Protein AF-A1ZWH4-F1 (afdb_monomer)

Organism: NCBI:txid313606

Structure (mmCIF, N/CA/C/O backbone):
data_AF-A1ZWH4-F1
#
_entry.id   AF-A1ZWH4-F1
#
loop_
_atom_site.group_PDB
_atom_site.id
_atom_site.type_symbol
_atom_site.label_atom_id
_atom_site.label_alt_id
_atom_site.label_comp_id
_atom_site.label_asym_id
_atom_site.label_entity_id
_atom_site.label_seq_id
_atom_site.pdbx_PDB_ins_code
_atom_site.Cartn_x
_atom_site.Cartn_y
_atom_site.Cartn_z
_atom_site.occupancy
_atom_site.B_iso_or_equiv
_atom_site.auth_seq_id
_atom_site.auth_comp_id
_atom_site.auth_asym_id
_atom_site.auth_atom_id
_atom_site.pdbx_PDB_model_num
ATOM 1 N N . MET A 1 1 ? 14.237 6.342 27.102 1.00 48.25 1 MET A N 1
ATOM 2 C CA . MET A 1 1 ? 13.846 5.243 28.009 1.00 48.25 1 MET A CA 1
ATOM 3 C C . MET A 1 1 ? 12.495 4.734 27.543 1.00 48.25 1 MET A C 1
ATOM 5 O O . MET A 1 1 ? 11.573 5.533 27.445 1.00 48.25 1 MET A O 1
ATOM 9 N N . SER A 1 2 ? 12.424 3.463 27.146 1.00 62.81 2 SER A N 1
ATOM 10 C CA . SER A 1 2 ? 11.164 2.771 26.847 1.00 62.81 2 SER A CA 1
ATOM 11 C C . SER A 1 2 ? 10.349 2.731 28.143 1.00 62.81 2 SER A C 1
ATOM 13 O O . SER A 1 2 ? 10.879 2.307 29.164 1.00 62.81 2 SER A O 1
ATOM 15 N N . ASN A 1 3 ? 9.131 3.264 28.139 1.00 83.56 3 ASN A N 1
ATOM 16 C CA . ASN A 1 3 ? 8.187 3.171 29.252 1.00 83.56 3 ASN A CA 1
ATOM 17 C C . ASN A 1 3 ? 6.806 2.800 28.699 1.00 83.56 3 ASN A C 1
ATOM 19 O O . ASN A 1 3 ? 6.600 2.837 27.481 1.00 83.56 3 ASN A O 1
ATOM 23 N N . ASN A 1 4 ? 5.857 2.466 29.573 1.00 91.44 4 ASN A N 1
ATOM 24 C CA . ASN A 1 4 ? 4.540 1.992 29.151 1.00 91.44 4 ASN A CA 1
ATOM 25 C C . ASN A 1 4 ? 3.842 2.942 28.164 1.00 91.44 4 ASN A C 1
ATOM 27 O O . ASN A 1 4 ? 3.395 2.531 27.097 1.00 91.44 4 ASN A O 1
ATOM 31 N N . ILE A 1 5 ? 3.844 4.240 28.479 1.00 89.56 5 ILE A N 1
ATOM 32 C CA . ILE A 1 5 ? 3.242 5.286 27.645 1.00 89.56 5 ILE A CA 1
ATOM 33 C C . ILE A 1 5 ? 3.862 5.305 26.242 1.00 89.56 5 ILE A C 1
ATOM 35 O O . ILE A 1 5 ? 3.141 5.404 25.253 1.00 89.56 5 ILE A O 1
ATOM 39 N N . HIS A 1 6 ? 5.186 5.167 26.129 1.00 91.25 6 HIS A N 1
ATOM 40 C CA . HIS A 1 6 ? 5.860 5.117 24.834 1.00 91.25 6 HIS A CA 1
ATOM 41 C C . HIS A 1 6 ? 5.407 3.922 23.982 1.00 91.25 6 HIS A C 1
ATOM 43 O O . HIS A 1 6 ? 5.228 4.079 22.775 1.00 91.25 6 HIS A O 1
ATOM 49 N N . GLN A 1 7 ? 5.189 2.748 24.585 1.00 92.88 7 GLN A N 1
ATOM 50 C CA . GLN A 1 7 ? 4.677 1.579 23.860 1.00 92.88 7 GLN A CA 1
ATOM 51 C C . GLN A 1 7 ? 3.242 1.801 23.380 1.00 92.88 7 GLN A C 1
ATOM 53 O O . GLN A 1 7 ? 2.940 1.516 22.223 1.00 92.88 7 GLN A O 1
ATOM 58 N N . ILE A 1 8 ? 2.389 2.409 24.208 1.00 94.62 8 ILE A N 1
ATOM 59 C CA . ILE A 1 8 ? 1.022 2.726 23.790 1.00 94.62 8 ILE A CA 1
ATOM 60 C C . ILE A 1 8 ? 1.005 3.780 22.673 1.00 94.62 8 ILE A C 1
ATOM 62 O O . ILE A 1 8 ? 0.227 3.681 21.729 1.00 94.62 8 ILE A O 1
ATOM 66 N N . PHE A 1 9 ? 1.906 4.764 22.704 1.00 94.31 9 PHE A N 1
ATOM 67 C CA . PHE A 1 9 ? 2.031 5.727 21.607 1.00 94.31 9 PHE A CA 1
ATOM 68 C C . PHE A 1 9 ? 2.384 5.073 20.269 1.00 94.31 9 PHE A C 1
ATOM 70 O O . PHE A 1 9 ? 1.905 5.538 19.236 1.00 94.31 9 PHE A O 1
ATOM 77 N N . LYS A 1 10 ? 3.179 3.994 20.258 1.00 95.88 10 LYS A N 1
ATOM 78 C CA . LYS A 1 10 ? 3.431 3.241 19.020 1.00 95.88 10 LYS A CA 1
ATOM 79 C C . LYS A 1 10 ? 2.139 2.644 18.466 1.00 95.88 10 LYS A C 1
ATOM 81 O O . LYS A 1 10 ? 1.908 2.736 17.266 1.00 95.88 10 LYS A O 1
ATOM 86 N N . GLU A 1 11 ? 1.289 2.099 19.330 1.00 96.38 11 GLU A N 1
ATOM 87 C CA . GLU A 1 11 ? -0.009 1.538 18.935 1.00 96.38 11 GLU A CA 1
ATOM 88 C C . GLU A 1 11 ? -0.977 2.595 18.442 1.00 96.38 11 GLU A C 1
ATOM 90 O O . GLU A 1 11 ? -1.658 2.384 17.449 1.00 96.38 11 GLU A O 1
ATOM 95 N N . LEU A 1 12 ? -1.012 3.760 19.089 1.00 97.50 12 LEU A N 1
ATOM 96 C CA . LEU A 1 12 ? -1.819 4.877 18.612 1.00 97.50 12 LEU A CA 1
ATOM 97 C C . LEU A 1 12 ? -1.290 5.426 17.279 1.00 97.50 12 LEU A C 1
ATOM 99 O O . LEU A 1 12 ? -2.077 5.860 16.445 1.00 97.50 12 LEU A O 1
ATOM 103 N N . ASN A 1 13 ? 0.017 5.396 17.022 1.00 97.94 13 ASN A N 1
ATOM 104 C CA . ASN A 1 13 ? 0.535 5.751 15.698 1.00 97.94 13 ASN A CA 1
ATOM 105 C C . ASN A 1 13 ? 0.123 4.721 14.641 1.00 97.94 13 ASN A C 1
ATOM 107 O O . ASN A 1 13 ? -0.287 5.104 13.548 1.00 97.94 13 ASN A O 1
ATOM 111 N N . TRP A 1 14 ? 0.168 3.435 14.984 1.00 98.50 14 TRP A N 1
ATOM 112 C CA . TRP A 1 14 ? -0.299 2.364 14.110 1.00 98.50 14 TRP A CA 1
ATOM 113 C C . TRP A 1 14 ? -1.807 2.450 13.843 1.00 98.50 14 TRP A C 1
ATOM 115 O O . TRP A 1 14 ? -2.221 2.419 12.692 1.00 98.50 14 TRP A O 1
ATOM 125 N N . LEU A 1 15 ? -2.635 2.692 14.862 1.00 98.62 15 LEU A N 1
ATOM 126 C CA . LEU A 1 15 ? -4.073 2.928 14.702 1.00 98.62 15 LEU A CA 1
ATOM 127 C C . LEU A 1 15 ? -4.363 4.121 13.773 1.00 98.62 15 LEU A C 1
ATOM 129 O O . LEU A 1 15 ? -5.266 4.051 12.939 1.00 98.62 15 LEU A O 1
ATOM 133 N N . ALA A 1 16 ? -3.583 5.202 13.873 1.00 98.12 16 ALA A N 1
ATOM 134 C CA . ALA A 1 16 ? -3.709 6.343 12.969 1.00 98.12 16 ALA A CA 1
ATOM 135 C C . ALA A 1 16 ? -3.345 5.957 11.526 1.00 98.12 16 ALA A C 1
ATOM 137 O O . ALA A 1 16 ? -4.014 6.383 10.586 1.00 98.12 16 ALA A O 1
ATOM 138 N N . GLU A 1 17 ? -2.319 5.121 11.348 1.00 97.88 17 GLU A N 1
ATOM 139 C CA . GLU A 1 17 ? -1.940 4.558 10.052 1.00 97.88 17 GLU A CA 1
ATOM 140 C C . GLU A 1 17 ? -3.067 3.700 9.454 1.00 97.88 17 GLU A C 1
ATOM 142 O O . GLU A 1 17 ? -3.420 3.883 8.289 1.00 97.88 17 GLU A O 1
ATOM 147 N N . LEU A 1 18 ? -3.708 2.847 10.261 1.00 98.62 18 LEU A N 1
ATOM 148 C CA . LEU A 1 18 ? -4.871 2.058 9.842 1.00 98.62 18 LEU A CA 1
ATOM 149 C C . LEU A 1 18 ? -6.024 2.949 9.359 1.00 98.62 18 LEU A C 1
ATOM 151 O O . LEU A 1 18 ? -6.600 2.696 8.299 1.00 98.62 18 LEU A O 1
ATOM 155 N N . PHE A 1 19 ? -6.345 4.019 10.096 1.00 98.25 19 PHE A N 1
ATOM 156 C CA . PHE A 1 19 ? -7.356 4.984 9.658 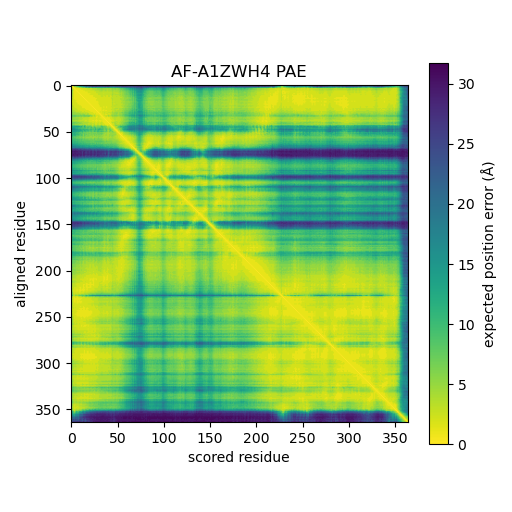1.00 98.25 19 PHE A CA 1
ATOM 157 C C . PHE A 1 19 ? -6.952 5.675 8.355 1.00 98.25 19 PHE A C 1
ATOM 159 O O . PHE A 1 19 ? -7.792 5.812 7.466 1.00 98.25 19 PHE A O 1
ATOM 166 N N . ASN A 1 20 ? -5.688 6.081 8.207 1.00 97.25 20 ASN A N 1
ATOM 167 C CA . ASN A 1 20 ? -5.202 6.689 6.969 1.00 97.25 20 ASN A CA 1
ATOM 168 C C . ASN A 1 20 ? -5.414 5.752 5.774 1.00 97.25 20 ASN A C 1
ATOM 170 O O . ASN A 1 20 ? -6.037 6.170 4.800 1.00 97.25 20 ASN A O 1
ATOM 174 N N . TYR A 1 21 ? -5.014 4.481 5.877 1.00 97.62 21 TYR A N 1
ATOM 175 C CA . TYR A 1 21 ? -5.260 3.497 4.819 1.00 97.62 21 TYR A CA 1
ATOM 176 C C . TYR A 1 21 ? -6.752 3.286 4.547 1.00 97.62 21 TYR A C 1
ATOM 178 O O . TYR A 1 21 ? -7.160 3.266 3.388 1.00 97.62 21 TYR A O 1
ATOM 186 N N . ARG A 1 22 ? -7.602 3.195 5.582 1.00 97.31 22 ARG A N 1
ATOM 187 C CA . ARG A 1 22 ? -9.060 3.078 5.396 1.00 97.31 22 ARG A CA 1
ATOM 188 C C . ARG A 1 22 ? -9.625 4.246 4.586 1.00 97.31 22 ARG A C 1
ATOM 190 O O . ARG A 1 22 ? -10.455 4.031 3.702 1.00 97.31 22 ARG A O 1
ATOM 197 N N . TRP A 1 23 ? -9.177 5.468 4.861 1.00 96.75 23 TRP A N 1
ATOM 198 C CA . TRP A 1 23 ? -9.609 6.650 4.115 1.00 96.75 23 TRP A CA 1
ATOM 199 C C . TRP A 1 23 ? -9.068 6.678 2.688 1.00 96.75 23 TRP A C 1
ATOM 201 O O . TRP A 1 23 ? -9.795 7.061 1.776 1.00 96.75 23 TRP A O 1
ATOM 211 N N . GLU A 1 24 ? -7.826 6.248 2.480 1.00 96.00 24 GLU A N 1
ATOM 212 C CA . GLU A 1 24 ? -7.239 6.113 1.146 1.00 96.00 24 GLU A CA 1
ATOM 213 C C . GLU A 1 24 ? -7.981 5.073 0.298 1.00 96.00 24 GLU A C 1
ATOM 215 O O . GLU A 1 24 ? -8.274 5.343 -0.866 1.00 96.00 24 GLU A O 1
ATOM 220 N N . PHE A 1 25 ? -8.353 3.930 0.881 1.00 96.50 25 PHE A N 1
ATOM 221 C CA . PHE A 1 25 ? -9.177 2.910 0.226 1.00 96.50 25 PHE A CA 1
ATOM 222 C C . PHE A 1 25 ? -10.540 3.471 -0.170 1.00 96.50 25 PHE A C 1
ATOM 224 O O . PHE A 1 25 ? -10.952 3.347 -1.319 1.00 96.50 25 PHE A O 1
ATOM 231 N N . LEU A 1 26 ? -11.214 4.161 0.754 1.00 94.81 26 LEU A N 1
ATOM 232 C CA . LEU A 1 26 ? -12.508 4.773 0.472 1.00 94.81 26 LEU A CA 1
ATOM 233 C C . LEU A 1 26 ? -12.417 5.794 -0.669 1.00 94.81 26 LEU A C 1
ATOM 235 O O . LEU A 1 26 ? -13.218 5.760 -1.601 1.00 94.81 26 LEU A O 1
ATOM 239 N N . TYR A 1 27 ? -11.402 6.656 -0.631 1.00 94.94 27 TYR A N 1
ATOM 240 C CA . TYR A 1 27 ? -11.174 7.659 -1.663 1.00 94.94 27 TYR A CA 1
ATOM 241 C C . TYR A 1 27 ? -10.817 7.037 -3.021 1.00 94.94 27 TYR A C 1
ATOM 243 O O . TYR A 1 27 ? -11.304 7.504 -4.053 1.00 94.94 27 TYR A O 1
ATOM 251 N N . CYS A 1 28 ? -10.009 5.972 -3.040 1.00 94.56 28 CYS A N 1
ATOM 252 C CA . CYS A 1 28 ? -9.722 5.204 -4.251 1.00 94.56 28 CYS A CA 1
ATOM 253 C C . CYS A 1 28 ? -11.021 4.661 -4.871 1.00 94.56 28 CYS A C 1
ATOM 255 O O . CYS A 1 28 ? -11.257 4.832 -6.069 1.00 94.56 28 CYS A O 1
ATOM 257 N N . ASN A 1 29 ? -11.913 4.091 -4.065 1.00 93.31 29 ASN A N 1
ATOM 258 C CA . ASN A 1 29 ? -13.158 3.514 -4.571 1.00 93.31 29 ASN A CA 1
ATOM 259 C C . ASN A 1 29 ? -14.104 4.610 -5.095 1.00 93.31 29 ASN A C 1
ATOM 261 O O . ASN A 1 29 ? -14.662 4.489 -6.185 1.00 93.31 29 ASN A O 1
ATOM 265 N N . GLU A 1 30 ? -14.236 5.722 -4.367 1.00 92.81 30 GLU A N 1
ATOM 266 C CA . GLU A 1 30 ? -15.162 6.809 -4.713 1.00 92.81 30 GLU A CA 1
ATOM 267 C C . GLU A 1 30 ? -14.671 7.672 -5.891 1.00 92.81 30 GLU A C 1
ATOM 269 O O . GLU A 1 30 ? -15.455 8.004 -6.782 1.00 92.81 30 GLU A O 1
ATOM 274 N N . SER A 1 31 ? -13.379 8.014 -5.935 1.00 94.31 31 SER A N 1
ATOM 275 C CA . SER A 1 31 ? -12.822 8.941 -6.938 1.00 94.31 31 SER A CA 1
ATOM 276 C C . SER A 1 31 ? -12.192 8.229 -8.136 1.00 94.31 31 SER A C 1
ATOM 278 O O . SER A 1 31 ? -12.236 8.742 -9.256 1.00 94.31 31 SER A O 1
ATOM 280 N N . TYR A 1 32 ? -11.630 7.035 -7.928 1.00 93.56 32 TYR A N 1
ATOM 281 C CA . TYR A 1 32 ? -10.926 6.279 -8.967 1.00 93.56 32 TYR A CA 1
ATOM 282 C C . TYR A 1 32 ? -11.706 5.065 -9.474 1.00 93.56 32 TYR A C 1
ATOM 284 O O . TYR A 1 32 ? -11.301 4.502 -10.493 1.00 93.56 32 TYR A O 1
ATOM 292 N N . LYS A 1 33 ? -12.848 4.713 -8.859 1.00 92.00 33 LYS A N 1
ATOM 293 C CA . LYS A 1 33 ? -13.672 3.544 -9.227 1.00 92.00 33 LYS A CA 1
ATOM 294 C C . LYS A 1 33 ? -12.831 2.269 -9.283 1.00 92.00 33 LYS A C 1
ATOM 296 O O . LYS A 1 33 ? -12.816 1.572 -10.294 1.00 92.00 33 LYS A O 1
ATOM 301 N N . ASP A 1 34 ? -12.036 2.058 -8.239 1.00 86.00 34 ASP A N 1
ATOM 302 C CA . ASP A 1 34 ? -11.133 0.912 -8.089 1.00 86.00 34 ASP A CA 1
ATOM 303 C C . ASP A 1 34 ? -10.012 0.827 -9.145 1.00 86.00 34 ASP A C 1
ATOM 305 O O . ASP A 1 34 ? -9.327 -0.190 -9.257 1.00 86.00 34 ASP A O 1
ATOM 309 N N . ARG A 1 35 ? -9.738 1.907 -9.897 1.00 91.94 35 ARG A N 1
ATOM 310 C CA . ARG A 1 35 ? -8.538 2.021 -10.749 1.00 91.94 35 ARG A CA 1
ATOM 311 C C . ARG A 1 35 ? -7.290 2.253 -9.890 1.00 91.94 35 ARG A C 1
ATOM 313 O O . ARG A 1 35 ? -6.697 3.331 -9.891 1.00 91.94 35 ARG A O 1
ATOM 320 N N . VAL A 1 36 ? -6.884 1.213 -9.162 1.00 92.38 36 VAL A N 1
ATOM 321 C CA . VAL A 1 36 ? -5.810 1.244 -8.156 1.00 92.38 36 VAL A CA 1
ATOM 322 C C . VAL A 1 36 ? -4.483 1.739 -8.731 1.00 92.38 36 VAL A C 1
ATOM 324 O O . VAL A 1 36 ? -3.824 2.570 -8.112 1.00 92.38 36 VAL A O 1
ATOM 327 N N . SER A 1 37 ? -4.085 1.279 -9.921 1.00 90.62 37 SER A N 1
ATOM 328 C CA . SER A 1 37 ? -2.820 1.708 -10.538 1.00 90.62 37 SER A CA 1
ATOM 329 C C . SER A 1 37 ? -2.779 3.217 -10.803 1.00 90.62 37 SER A C 1
ATOM 331 O O . SER A 1 37 ? -1.742 3.848 -10.608 1.00 90.62 37 SER A O 1
ATOM 333 N N . GLU A 1 38 ? -3.909 3.804 -11.205 1.00 91.00 38 GLU A N 1
ATOM 334 C CA . GLU A 1 38 ? -4.041 5.245 -11.435 1.00 91.00 38 GLU A CA 1
ATOM 335 C C . GLU A 1 38 ? -3.994 6.009 -10.106 1.00 91.00 38 GLU A C 1
ATOM 337 O O . GLU A 1 38 ? -3.210 6.948 -9.966 1.00 91.00 38 GLU A O 1
ATOM 342 N N . TYR A 1 39 ? -4.738 5.539 -9.097 1.00 93.00 39 TYR A N 1
ATOM 343 C CA . TYR A 1 39 ? -4.706 6.106 -7.748 1.00 93.00 39 TYR A CA 1
ATOM 344 C C . TYR A 1 39 ? -3.287 6.116 -7.161 1.00 93.00 39 TYR A C 1
ATOM 346 O O . TYR A 1 39 ? -2.814 7.152 -6.691 1.00 93.00 39 TYR A O 1
ATOM 354 N N . ILE A 1 40 ? -2.577 4.983 -7.226 1.00 90.31 40 ILE A N 1
ATOM 355 C CA . ILE A 1 40 ? -1.204 4.866 -6.725 1.00 90.31 40 ILE A CA 1
ATOM 356 C C . ILE A 1 40 ? -0.277 5.831 -7.471 1.00 90.31 40 ILE A C 1
ATOM 358 O O . ILE A 1 40 ? 0.509 6.542 -6.840 1.00 90.31 40 ILE A O 1
ATOM 362 N N . GLY A 1 41 ? -0.390 5.891 -8.802 1.00 87.25 41 GLY A N 1
ATOM 363 C CA . GLY A 1 41 ? 0.413 6.776 -9.641 1.00 87.25 41 GLY A CA 1
ATOM 364 C C . GLY A 1 41 ? 0.224 8.262 -9.320 1.00 87.25 41 GLY A C 1
ATOM 365 O O . GLY A 1 41 ? 1.196 9.017 -9.374 1.00 87.25 41 GLY A O 1
ATOM 366 N N . THR A 1 42 ? -0.989 8.681 -8.946 1.00 88.31 42 THR A N 1
ATOM 367 C CA . THR A 1 42 ? -1.307 10.082 -8.632 1.00 88.31 42 THR A CA 1
ATOM 368 C C . THR A 1 42 ? -1.064 10.438 -7.164 1.00 88.31 42 THR A C 1
ATOM 370 O O . THR A 1 42 ? -0.386 11.424 -6.879 1.00 88.31 42 THR A O 1
ATOM 373 N N . HIS A 1 43 ? -1.587 9.647 -6.225 1.00 88.31 43 HIS A N 1
ATOM 374 C CA . HIS A 1 43 ? -1.658 10.015 -4.805 1.00 88.31 43 HIS A CA 1
ATOM 375 C C . HIS A 1 43 ? -0.573 9.388 -3.941 1.00 88.31 43 HIS A C 1
ATOM 377 O O . HIS A 1 43 ? -0.227 9.939 -2.901 1.00 88.31 43 HIS A O 1
ATOM 383 N N . GLN A 1 44 ? -0.019 8.257 -4.371 1.00 86.69 44 GLN A N 1
ATOM 384 C CA . GLN A 1 44 ? 0.961 7.501 -3.590 1.00 86.69 44 GLN A CA 1
ATOM 385 C C . GLN A 1 44 ? 2.341 7.503 -4.245 1.00 86.69 44 GLN A C 1
ATOM 387 O O . GLN A 1 44 ? 3.220 6.740 -3.858 1.00 86.69 44 GLN A O 1
ATOM 392 N N . SER A 1 45 ? 2.571 8.407 -5.199 1.00 68.00 45 SER A N 1
ATOM 393 C CA . SER A 1 45 ? 3.838 8.547 -5.923 1.00 68.00 45 SER A CA 1
ATOM 394 C C . SER A 1 45 ? 5.045 8.822 -5.016 1.00 68.00 45 SER A C 1
ATOM 396 O O . SER A 1 45 ? 6.161 8.435 -5.357 1.00 68.00 45 SER A O 1
ATOM 398 N N . GLY A 1 46 ? 4.822 9.443 -3.851 1.00 71.19 46 GLY A N 1
ATOM 399 C CA . GLY A 1 46 ? 5.840 9.676 -2.823 1.00 71.19 46 GLY A CA 1
ATOM 400 C C . GLY A 1 46 ? 6.153 8.462 -1.941 1.00 71.19 46 GLY A C 1
ATOM 401 O O . GLY A 1 46 ? 7.161 8.473 -1.233 1.00 71.19 46 GLY A O 1
ATOM 402 N N . ARG A 1 47 ? 5.337 7.397 -1.970 1.00 79.12 47 ARG A N 1
ATOM 403 C CA . ARG A 1 47 ? 5.656 6.160 -1.249 1.00 79.12 47 ARG A CA 1
ATOM 404 C C . ARG A 1 47 ? 6.761 5.421 -1.975 1.00 79.12 47 ARG A C 1
ATOM 406 O O . ARG A 1 47 ? 6.638 5.070 -3.149 1.00 79.12 47 ARG A O 1
ATOM 413 N N . ASN A 1 48 ? 7.841 5.155 -1.248 1.00 72.69 48 ASN A N 1
ATOM 414 C CA . ASN A 1 48 ? 9.008 4.480 -1.793 1.00 72.69 48 ASN A CA 1
ATOM 415 C C . ASN A 1 48 ? 8.613 3.124 -2.407 1.00 72.69 48 ASN A C 1
ATOM 417 O O . ASN A 1 48 ? 8.183 2.210 -1.701 1.00 72.69 48 ASN A O 1
ATOM 421 N N . GLY A 1 49 ? 8.768 3.013 -3.727 1.00 70.56 49 GLY A N 1
ATOM 422 C CA . GLY A 1 49 ? 8.443 1.816 -4.495 1.00 70.56 49 GLY A CA 1
ATOM 423 C C . GLY A 1 49 ? 6.976 1.658 -4.898 1.00 70.56 49 GLY A C 1
ATOM 424 O O . GLY A 1 49 ? 6.662 0.630 -5.468 1.00 70.56 49 GLY A O 1
ATOM 425 N N . ALA A 1 50 ? 6.080 2.620 -4.650 1.00 74.31 50 ALA A N 1
ATOM 426 C CA . ALA A 1 50 ? 4.693 2.534 -5.127 1.00 74.31 50 ALA A CA 1
ATOM 427 C C . ALA A 1 50 ? 4.559 2.901 -6.618 1.00 74.31 50 ALA A C 1
ATOM 429 O O . ALA A 1 50 ? 3.781 2.291 -7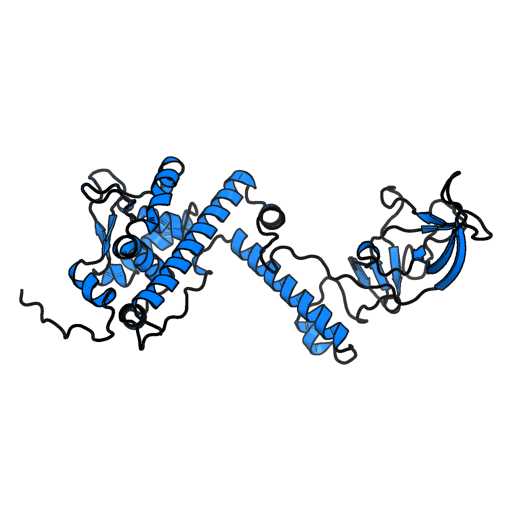.344 1.00 74.31 50 ALA A O 1
ATOM 430 N N . ASN A 1 51 ? 5.369 3.849 -7.099 1.00 75.19 51 ASN A N 1
ATOM 431 C CA . ASN A 1 51 ? 5.488 4.164 -8.522 1.00 75.19 51 ASN A CA 1
ATOM 432 C C . ASN A 1 51 ? 6.720 3.458 -9.110 1.00 75.19 51 ASN A C 1
ATOM 434 O O . ASN A 1 51 ? 7.850 3.928 -8.950 1.00 75.19 51 ASN A O 1
ATOM 438 N N . TYR A 1 52 ? 6.511 2.313 -9.760 1.00 83.69 52 TYR A N 1
ATOM 439 C CA . TYR A 1 52 ? 7.576 1.609 -10.471 1.00 83.69 52 TYR A CA 1
ATOM 440 C C . TYR A 1 52 ? 7.780 2.206 -11.859 1.00 83.69 52 TYR A C 1
ATOM 442 O O . TYR A 1 52 ? 6.856 2.271 -12.669 1.00 83.69 52 TYR A O 1
ATOM 450 N N . LYS A 1 53 ? 9.026 2.582 -12.150 1.00 83.31 53 LYS A N 1
ATOM 451 C CA . LYS A 1 53 ? 9.474 2.893 -13.506 1.00 83.31 53 LYS A CA 1
ATOM 452 C C . LYS A 1 53 ? 10.450 1.805 -13.959 1.00 83.31 53 LYS A C 1
ATOM 454 O O . LYS A 1 53 ? 11.336 1.451 -13.173 1.00 83.31 53 LYS A O 1
ATOM 459 N N . PRO A 1 54 ? 10.313 1.290 -15.193 1.00 85.56 54 PRO A N 1
ATOM 460 C CA . PRO A 1 54 ? 11.244 0.314 -15.741 1.00 85.56 54 PRO A CA 1
ATOM 461 C C . PRO A 1 54 ? 12.697 0.789 -15.674 1.00 85.56 54 PRO A C 1
ATOM 463 O O . PRO A 1 54 ? 12.986 1.991 -15.716 1.00 85.56 54 PRO A O 1
ATOM 466 N N . LEU A 1 55 ? 13.617 -0.170 -15.556 1.00 90.50 55 LEU A N 1
ATOM 467 C CA . LEU A 1 55 ? 15.042 0.128 -15.530 1.00 90.50 55 LEU A CA 1
ATOM 468 C C . LEU A 1 55 ? 15.479 0.721 -16.870 1.00 90.50 55 LEU A C 1
ATOM 470 O O . LEU A 1 55 ? 15.067 0.249 -17.930 1.00 90.50 55 LEU A O 1
ATOM 474 N N . LYS A 1 56 ? 16.337 1.741 -16.810 1.00 91.56 56 LYS A N 1
ATOM 475 C CA . LYS A 1 56 ? 16.897 2.373 -18.002 1.00 91.56 56 LYS A CA 1
ATOM 476 C C . LYS A 1 56 ? 18.414 2.241 -18.069 1.00 91.56 56 LYS A C 1
ATOM 478 O O . LYS A 1 56 ? 19.100 2.227 -17.041 1.00 91.56 56 LYS A O 1
ATOM 483 N N . PHE A 1 57 ? 18.919 2.198 -19.291 1.00 91.94 57 PHE A N 1
ATOM 484 C CA . PHE A 1 57 ? 20.308 1.919 -19.631 1.00 91.94 57 PHE A CA 1
ATOM 485 C C . PHE A 1 57 ? 20.909 3.043 -20.468 1.00 91.94 57 PHE A C 1
ATOM 487 O O . PHE A 1 57 ? 20.187 3.787 -21.131 1.00 91.94 57 PHE A O 1
ATOM 494 N N . ASN A 1 58 ? 22.222 3.197 -20.395 1.00 91.81 58 ASN A N 1
ATOM 495 C CA . ASN A 1 58 ? 22.962 4.176 -21.178 1.00 91.81 58 ASN A CA 1
ATOM 496 C C . ASN A 1 58 ? 23.462 3.517 -22.460 1.00 91.81 58 ASN A C 1
ATOM 498 O O . ASN A 1 58 ? 23.843 2.347 -22.438 1.00 91.81 58 ASN A O 1
ATOM 502 N N . LEU A 1 59 ? 23.480 4.272 -23.555 1.00 92.31 59 LEU A N 1
ATOM 503 C CA . LEU A 1 59 ? 24.176 3.875 -24.774 1.00 92.31 59 LEU A CA 1
ATOM 504 C C . LEU A 1 59 ? 25.684 4.043 -24.541 1.00 92.31 59 LEU A C 1
ATOM 506 O O . LEU A 1 59 ? 26.130 5.137 -24.214 1.00 92.31 59 LEU A O 1
ATOM 510 N N . VAL A 1 60 ? 26.450 2.962 -24.675 1.00 92.56 60 VAL A N 1
ATOM 511 C CA . VAL A 1 60 ? 27.900 2.916 -24.402 1.00 92.56 60 VAL A CA 1
ATOM 512 C C . VAL A 1 60 ? 28.736 2.570 -25.633 1.00 92.56 60 VAL A C 1
ATOM 514 O O . VAL A 1 60 ? 29.961 2.664 -25.580 1.00 92.56 60 VAL A O 1
ATOM 517 N N . ARG A 1 61 ? 28.099 2.188 -26.746 1.00 93.12 61 ARG A N 1
ATOM 518 C CA . ARG A 1 61 ? 28.756 2.022 -28.049 1.00 93.12 61 ARG A CA 1
ATOM 519 C C . ARG A 1 61 ? 28.122 2.912 -29.104 1.00 93.12 61 ARG A C 1
ATOM 521 O O . ARG A 1 61 ? 26.926 3.189 -29.061 1.00 93.12 61 ARG A O 1
ATOM 528 N N . HIS A 1 62 ? 28.945 3.325 -30.056 1.00 94.00 62 HIS A N 1
ATOM 529 C CA . HIS A 1 62 ? 28.552 4.081 -31.235 1.00 94.00 62 HIS A CA 1
ATOM 530 C C . HIS A 1 62 ? 29.100 3.396 -32.487 1.00 94.00 62 HIS A C 1
ATOM 532 O O . HIS A 1 62 ? 30.140 2.742 -32.445 1.00 94.00 62 HIS A O 1
ATOM 538 N N . ASP A 1 63 ? 28.407 3.593 -33.600 1.00 94.06 63 ASP A N 1
ATOM 539 C CA . ASP A 1 63 ? 28.842 3.154 -34.926 1.00 94.06 63 ASP A CA 1
ATOM 540 C C . ASP A 1 63 ? 29.672 4.224 -35.634 1.00 94.06 63 ASP A C 1
ATOM 542 O O . ASP A 1 63 ? 30.436 3.927 -36.553 1.00 94.06 63 ASP A O 1
ATOM 546 N N . PHE A 1 64 ? 29.497 5.487 -35.241 1.00 92.56 64 PHE A N 1
ATOM 547 C CA . PHE A 1 64 ? 30.186 6.609 -35.852 1.00 92.56 64 PHE A CA 1
ATOM 548 C C . PHE A 1 64 ? 30.384 7.766 -34.879 1.00 92.56 64 PHE A C 1
ATOM 550 O O . PHE A 1 64 ? 29.629 7.953 -33.921 1.00 92.56 64 PHE A O 1
ATOM 557 N N . GLU A 1 65 ? 31.359 8.597 -35.224 1.00 93.12 65 GLU A N 1
ATOM 558 C CA . GLU A 1 65 ? 31.551 9.925 -34.665 1.00 93.12 65 GLU A CA 1
ATOM 559 C C . GLU A 1 65 ? 31.447 10.942 -35.800 1.00 93.12 65 GLU A C 1
ATOM 561 O O . GLU A 1 65 ? 31.900 10.694 -36.924 1.00 93.12 65 GLU A O 1
ATOM 566 N N . HIS A 1 66 ? 30.815 12.079 -35.533 1.00 89.00 66 HIS A N 1
ATOM 567 C CA . HIS A 1 66 ? 30.690 13.136 -36.523 1.00 89.00 66 HIS A CA 1
ATOM 568 C C . HIS A 1 66 ? 30.767 14.515 -35.885 1.00 89.00 66 HIS A C 1
ATOM 570 O O . HIS A 1 66 ? 30.345 14.715 -34.747 1.00 89.00 66 HIS A O 1
ATOM 576 N N . THR A 1 67 ? 31.293 15.468 -36.645 1.00 87.88 67 THR A N 1
ATOM 577 C CA . THR A 1 67 ? 31.354 16.872 -36.248 1.00 87.88 67 THR A CA 1
ATOM 578 C C . THR A 1 67 ? 30.384 17.647 -37.116 1.00 87.88 67 THR A C 1
ATOM 580 O O . THR A 1 67 ? 30.507 17.631 -38.337 1.00 87.88 67 THR A O 1
ATOM 583 N N . ILE A 1 68 ? 29.434 18.314 -36.478 1.00 85.12 68 ILE A N 1
ATOM 584 C CA . ILE A 1 68 ? 28.364 19.068 -37.122 1.00 85.12 68 ILE A CA 1
ATOM 585 C C . ILE A 1 68 ? 28.597 20.550 -36.884 1.00 85.12 68 ILE A C 1
ATOM 587 O O . ILE A 1 68 ? 28.866 20.967 -35.758 1.00 85.12 68 ILE A O 1
ATOM 591 N N . ASP A 1 69 ? 28.469 21.336 -37.946 1.00 76.25 69 ASP A N 1
ATOM 592 C CA . ASP A 1 69 ? 28.489 22.794 -37.879 1.00 76.25 69 ASP A CA 1
ATOM 593 C C . ASP A 1 69 ? 27.042 23.295 -37.813 1.00 76.25 69 ASP A C 1
ATOM 595 O O . ASP A 1 69 ? 26.377 23.504 -38.834 1.00 76.25 69 ASP A O 1
ATOM 599 N N . ARG A 1 70 ? 26.510 23.412 -36.591 1.00 68.44 70 ARG A N 1
ATOM 600 C CA . ARG A 1 70 ? 25.107 23.763 -36.389 1.00 68.44 70 ARG A CA 1
ATOM 601 C C . ARG A 1 70 ? 24.945 25.276 -36.341 1.00 68.44 70 ARG A C 1
ATOM 603 O O . ARG A 1 70 ? 25.431 25.953 -35.435 1.00 68.44 70 ARG A O 1
ATOM 610 N N . LYS A 1 71 ? 24.178 25.822 -37.285 1.00 60.94 71 LYS A N 1
ATOM 611 C CA . LYS A 1 71 ? 23.716 27.218 -37.235 1.00 60.94 71 LYS A CA 1
ATOM 612 C C . LYS A 1 71 ? 22.382 27.295 -36.497 1.00 60.94 71 LYS A C 1
ATOM 614 O O . LYS A 1 71 ? 21.325 27.191 -37.117 1.00 60.94 71 LYS A O 1
ATOM 619 N N . GLU A 1 72 ? 22.406 27.495 -35.182 1.00 52.56 72 GLU A N 1
ATOM 620 C CA . GLU A 1 72 ? 21.179 27.759 -34.422 1.00 52.56 72 GLU A CA 1
ATOM 621 C C . GLU A 1 72 ? 20.636 29.170 -34.720 1.00 52.56 72 GLU A C 1
ATOM 623 O O . GLU A 1 72 ? 20.898 30.134 -34.012 1.00 52.56 72 GLU A O 1
ATOM 628 N N . SER A 1 73 ? 19.814 29.299 -35.765 1.00 53.12 73 SER A N 1
ATOM 629 C CA . SER A 1 73 ? 19.063 30.519 -36.118 1.00 53.12 73 SER A CA 1
ATOM 630 C C . SER A 1 73 ? 19.900 31.760 -36.503 1.00 53.12 73 SER A C 1
ATOM 632 O O . SER A 1 73 ? 21.114 31.822 -36.341 1.00 53.12 73 SER A O 1
ATOM 634 N N . TYR A 1 74 ? 19.233 32.786 -37.045 1.00 53.12 74 TYR A N 1
ATOM 635 C CA . TYR A 1 74 ? 19.856 33.999 -37.602 1.00 53.12 74 TYR A CA 1
ATOM 636 C C . TYR A 1 74 ? 20.639 34.866 -36.592 1.00 53.12 74 TYR A C 1
ATOM 638 O O . TYR A 1 74 ? 21.299 35.817 -37.008 1.00 53.12 74 TYR A O 1
ATOM 646 N N . THR A 1 75 ? 20.564 34.586 -35.286 1.00 53.31 75 THR A N 1
ATOM 647 C CA . THR A 1 75 ? 21.106 35.458 -34.227 1.00 53.31 75 THR A CA 1
ATOM 648 C C . THR A 1 75 ? 22.204 34.831 -33.364 1.00 53.31 75 THR A C 1
ATOM 650 O O . THR A 1 75 ? 22.786 35.556 -32.558 1.00 53.31 75 THR A O 1
ATOM 653 N N . HIS A 1 76 ? 22.527 33.541 -33.517 1.00 54.44 76 HIS A N 1
ATOM 654 C CA . HIS A 1 76 ? 23.583 32.881 -32.732 1.00 54.44 76 HIS A CA 1
ATOM 655 C C . HIS A 1 76 ? 24.773 32.459 -33.608 1.00 54.44 76 HIS A C 1
ATOM 657 O O . HIS A 1 76 ? 24.653 32.259 -34.817 1.00 54.44 76 HIS A O 1
ATOM 663 N N . LYS A 1 77 ? 25.964 32.392 -32.997 1.00 56.62 77 LYS A N 1
ATOM 664 C CA . LYS A 1 77 ? 27.193 31.934 -33.661 1.00 56.62 77 LYS A CA 1
ATOM 665 C C . LYS A 1 77 ? 27.091 30.433 -33.939 1.00 56.62 77 LYS A C 1
ATOM 667 O O . LYS A 1 77 ? 26.570 29.703 -33.108 1.00 56.62 77 LYS A O 1
ATOM 672 N N . ALA A 1 78 ? 27.615 30.013 -35.088 1.00 62.38 78 ALA A N 1
ATOM 673 C CA . ALA A 1 78 ? 27.788 28.611 -35.445 1.00 62.38 78 ALA A CA 1
ATOM 674 C C . ALA A 1 78 ? 28.474 27.840 -34.306 1.00 62.38 78 ALA A C 1
ATOM 676 O O . ALA A 1 78 ? 29.527 28.271 -33.821 1.00 62.38 78 ALA A O 1
ATOM 677 N N . GLU A 1 79 ? 27.862 26.740 -33.873 1.00 73.44 79 GLU A N 1
ATOM 678 C CA . GLU A 1 79 ? 28.398 25.868 -32.835 1.00 73.44 79 GLU A CA 1
ATOM 679 C C . GLU A 1 79 ? 28.874 24.562 -33.469 1.00 73.44 79 GLU A C 1
ATOM 681 O O . GLU A 1 79 ? 28.151 23.912 -34.227 1.00 73.44 79 GLU A O 1
ATOM 686 N N . ILE A 1 80 ? 30.115 24.191 -33.159 1.00 79.81 80 ILE A N 1
ATOM 687 C CA . ILE A 1 80 ? 30.687 22.913 -33.569 1.00 79.81 80 ILE A CA 1
ATOM 688 C C . ILE A 1 80 ? 30.259 21.879 -32.535 1.00 79.81 80 ILE A C 1
ATOM 690 O O . ILE A 1 80 ? 30.698 21.926 -31.387 1.00 79.81 80 ILE A O 1
ATOM 694 N N . ILE A 1 81 ? 29.412 20.943 -32.950 1.00 85.62 81 ILE A N 1
ATOM 695 C CA . ILE A 1 81 ? 28.898 19.879 -32.092 1.00 85.62 81 ILE A CA 1
ATOM 696 C C . ILE A 1 81 ? 29.551 18.566 -32.507 1.00 85.62 81 ILE A C 1
ATOM 698 O O . ILE A 1 81 ? 29.441 18.136 -33.655 1.00 85.62 81 ILE A O 1
ATOM 702 N N . HIS A 1 82 ? 30.203 17.906 -31.557 1.00 88.06 82 HIS A N 1
ATOM 703 C CA . HIS A 1 82 ? 30.688 16.543 -31.730 1.00 88.06 82 HIS A CA 1
ATOM 704 C C . HIS A 1 82 ? 29.616 15.566 -31.257 1.00 88.06 82 HIS A C 1
ATOM 706 O O . HIS A 1 82 ? 29.186 15.629 -30.106 1.00 88.06 82 HIS A O 1
ATOM 712 N N . ILE A 1 83 ? 29.186 14.669 -32.140 1.00 89.56 83 ILE A N 1
ATOM 713 C CA . ILE A 1 83 ? 28.216 13.626 -31.817 1.00 89.56 83 ILE A CA 1
ATOM 714 C C . ILE A 1 83 ? 28.836 12.246 -31.979 1.00 89.56 83 ILE A C 1
ATOM 716 O O . ILE A 1 83 ? 29.615 11.994 -32.898 1.00 89.56 83 ILE A O 1
ATOM 720 N N . GLN A 1 84 ? 28.412 11.336 -31.113 1.00 92.81 84 GLN A N 1
ATOM 721 C CA . GLN A 1 84 ? 28.607 9.901 -31.266 1.00 92.81 84 GLN A CA 1
ATOM 722 C C . GLN A 1 84 ? 27.227 9.274 -31.445 1.00 92.81 84 GLN A C 1
ATOM 724 O O . GLN A 1 84 ? 26.312 9.573 -30.671 1.00 92.81 84 GLN A O 1
ATOM 729 N N . GLY A 1 85 ? 27.054 8.447 -32.472 1.00 92.00 85 GLY A N 1
ATOM 730 C CA . GLY A 1 85 ? 25.748 7.898 -32.827 1.00 92.00 85 GLY A CA 1
ATOM 731 C C . GLY A 1 85 ? 25.771 6.397 -33.068 1.00 92.00 85 GLY A C 1
ATOM 732 O O . GLY A 1 85 ? 26.749 5.854 -33.576 1.00 92.00 85 GLY A O 1
ATOM 733 N N . ALA A 1 86 ? 24.677 5.733 -32.707 1.00 94.75 86 ALA A N 1
ATOM 734 C CA . ALA A 1 86 ? 24.420 4.333 -33.024 1.00 94.75 86 ALA A CA 1
ATOM 735 C C . ALA A 1 86 ? 23.229 4.241 -33.976 1.00 94.75 86 ALA A C 1
ATOM 737 O O . ALA A 1 86 ? 22.156 4.777 -33.674 1.00 94.75 86 ALA A O 1
ATOM 738 N N . TYR A 1 87 ? 23.416 3.577 -35.112 1.00 94.44 87 TYR A N 1
ATOM 739 C CA . TYR A 1 87 ? 22.336 3.290 -36.041 1.00 94.44 87 TYR A CA 1
ATOM 740 C C . TYR A 1 87 ? 21.347 2.320 -35.406 1.00 94.44 87 TYR A C 1
ATOM 742 O O . TYR A 1 87 ? 21.723 1.412 -34.666 1.00 94.44 87 TYR A O 1
ATOM 750 N N . VAL A 1 88 ? 20.067 2.518 -35.696 1.00 93.44 88 VAL A N 1
ATOM 751 C CA . VAL A 1 88 ? 18.996 1.672 -35.173 1.00 93.44 88 VAL A CA 1
ATOM 752 C C . VAL A 1 88 ? 18.426 0.788 -36.272 1.00 93.44 88 VAL A C 1
ATOM 754 O O . VAL A 1 88 ? 18.525 1.087 -37.464 1.00 93.44 88 VAL A O 1
ATOM 757 N N . TYR A 1 89 ? 17.817 -0.313 -35.856 1.00 93.19 89 TYR A N 1
ATOM 758 C CA . TYR A 1 89 ? 17.390 -1.385 -36.743 1.00 93.19 89 TYR A CA 1
ATOM 759 C C . TYR A 1 89 ? 15.868 -1.554 -36.677 1.00 93.19 89 TYR A C 1
ATOM 761 O O . TYR A 1 89 ? 15.273 -1.418 -35.609 1.00 93.19 89 TYR A O 1
ATOM 769 N N . SER A 1 90 ? 15.209 -1.818 -37.805 1.00 90.75 90 SER A N 1
ATOM 770 C CA . SER A 1 90 ? 13.758 -2.079 -37.834 1.00 90.75 90 SER A CA 1
ATOM 771 C C . SER A 1 90 ? 13.429 -3.477 -37.301 1.00 90.75 90 SER A C 1
ATOM 773 O O . SER A 1 90 ? 12.394 -3.696 -36.672 1.00 90.75 90 SER A O 1
ATOM 775 N N . GLU A 1 91 ? 14.364 -4.399 -37.495 1.00 90.69 91 GLU A N 1
ATOM 776 C CA . GLU A 1 91 ? 14.419 -5.754 -36.958 1.00 90.69 91 GLU A CA 1
ATOM 777 C C . GLU A 1 91 ? 15.896 -6.167 -36.825 1.00 90.69 91 GLU A C 1
ATOM 779 O O . GLU A 1 91 ? 16.753 -5.554 -37.468 1.00 90.69 91 GLU A O 1
ATOM 784 N N . PRO A 1 92 ? 16.232 -7.185 -36.013 1.00 92.25 92 PRO A N 1
ATOM 785 C CA . PRO A 1 92 ? 17.606 -7.659 -35.869 1.00 92.25 92 PRO A CA 1
ATOM 786 C C . PRO A 1 92 ? 18.333 -7.856 -37.210 1.00 92.25 92 PRO A C 1
ATOM 788 O O . PRO A 1 92 ? 17.959 -8.706 -38.013 1.00 92.25 92 PRO A O 1
ATOM 791 N N . GLY A 1 93 ? 19.388 -7.069 -37.439 1.00 90.56 93 GLY A N 1
ATOM 792 C CA . GLY A 1 93 ? 20.222 -7.124 -38.646 1.00 90.56 93 GLY A CA 1
ATOM 793 C C . GLY A 1 93 ? 19.787 -6.230 -39.816 1.00 90.56 93 GLY A C 1
ATOM 794 O O . GLY A 1 93 ? 20.588 -6.036 -40.729 1.00 90.56 93 GLY A O 1
ATOM 795 N N . THR A 1 94 ? 18.596 -5.624 -39.785 1.00 92.00 94 THR A N 1
ATOM 796 C CA . THR A 1 94 ? 18.106 -4.734 -40.856 1.00 92.00 94 THR A CA 1
ATOM 797 C C . THR A 1 94 ? 18.095 -3.273 -40.397 1.00 92.00 94 THR A C 1
ATOM 799 O O . THR A 1 94 ? 17.323 -2.905 -39.509 1.00 92.00 94 THR A O 1
ATOM 802 N N . LEU A 1 95 ? 18.948 -2.423 -40.988 1.00 91.81 95 LEU A N 1
ATOM 803 C CA . LEU A 1 95 ? 19.001 -0.986 -40.675 1.00 91.81 95 LEU A CA 1
ATOM 804 C C . LEU A 1 95 ? 17.645 -0.318 -40.922 1.00 91.81 95 LEU A C 1
ATOM 806 O O . LEU A 1 95 ? 16.969 -0.592 -41.915 1.00 91.81 95 LEU A O 1
ATOM 810 N N . TYR A 1 96 ? 17.250 0.575 -40.018 1.00 90.25 96 TYR A N 1
ATOM 811 C CA . TYR A 1 96 ? 15.975 1.269 -40.131 1.00 90.25 96 TYR A CA 1
ATOM 812 C C . TYR A 1 96 ? 16.103 2.466 -41.078 1.00 90.25 96 TYR A C 1
ATOM 814 O O . TYR A 1 96 ? 16.682 3.489 -40.716 1.00 90.25 96 TYR A O 1
ATOM 822 N N . HIS A 1 97 ? 15.458 2.372 -42.243 1.00 86.25 97 HIS A N 1
ATOM 823 C CA . HIS A 1 97 ? 15.246 3.480 -43.179 1.00 86.25 97 HIS A CA 1
ATOM 824 C C . HIS A 1 97 ? 13.750 3.850 -43.271 1.00 86.25 97 HIS A C 1
ATOM 826 O O . HIS A 1 97 ? 12.947 3.008 -43.678 1.00 86.25 97 HIS A O 1
ATOM 832 N N . PRO A 1 98 ? 13.323 5.058 -42.866 1.00 75.00 98 PRO A N 1
ATOM 833 C CA . PRO A 1 98 ? 11.942 5.506 -43.023 1.00 75.00 98 PRO A CA 1
ATOM 834 C C . PRO A 1 98 ? 11.694 6.041 -44.442 1.00 75.00 98 PRO A C 1
ATOM 836 O O . PRO A 1 98 ? 12.495 6.817 -44.942 1.00 75.00 98 PRO A O 1
ATOM 839 N N . ASP A 1 99 ? 10.562 5.678 -45.059 1.00 69.25 99 ASP A N 1
ATOM 840 C CA . ASP A 1 99 ? 10.033 6.304 -46.291 1.00 69.25 99 ASP A CA 1
ATOM 841 C C . ASP A 1 99 ? 11.076 6.523 -47.425 1.00 69.25 99 ASP A C 1
ATOM 843 O O . ASP A 1 99 ? 11.183 7.623 -47.963 1.00 69.25 99 ASP A O 1
ATOM 847 N N . ASP A 1 100 ? 11.851 5.489 -47.781 1.00 66.88 100 ASP A N 1
ATOM 848 C CA . ASP A 1 100 ? 12.911 5.524 -48.814 1.00 66.88 100 ASP A CA 1
ATOM 849 C C . ASP A 1 100 ? 14.054 6.547 -48.564 1.00 66.88 100 ASP A C 1
ATOM 851 O O . ASP A 1 100 ? 14.825 6.857 -49.477 1.00 66.88 100 ASP A O 1
ATOM 855 N N . ASP A 1 101 ? 14.209 7.063 -47.334 1.00 70.75 101 ASP A N 1
ATOM 856 C CA . ASP A 1 101 ? 15.323 7.946 -46.950 1.00 70.75 101 ASP A CA 1
ATOM 857 C C . ASP A 1 101 ? 16.670 7.196 -47.067 1.00 70.75 101 ASP A C 1
ATOM 859 O O . ASP A 1 101 ? 16.833 6.103 -46.498 1.00 70.75 101 ASP A O 1
ATOM 863 N N . PRO A 1 102 ? 17.672 7.754 -47.780 1.00 74.94 102 PRO A N 1
ATOM 864 C CA . PRO A 1 102 ? 18.984 7.125 -47.904 1.00 74.94 102 PRO A CA 1
ATOM 865 C C . PRO A 1 102 ? 19.729 7.019 -46.565 1.00 74.94 102 PRO A C 1
ATOM 867 O O . PRO A 1 102 ? 20.668 6.227 -46.456 1.00 74.94 102 PRO A O 1
ATOM 870 N N . HIS A 1 103 ? 19.342 7.791 -45.546 1.00 85.75 103 HIS A N 1
ATOM 871 C CA . HIS A 1 103 ? 20.007 7.793 -44.252 1.00 85.75 103 HIS A CA 1
ATOM 872 C C . HIS A 1 103 ? 19.291 6.874 -43.254 1.00 85.75 103 HIS A C 1
ATOM 874 O O . HIS A 1 103 ? 18.103 7.059 -42.979 1.00 85.75 103 HIS A O 1
ATOM 880 N N . PRO A 1 104 ? 20.006 5.900 -42.663 1.00 89.50 104 PRO A N 1
ATOM 881 C CA . PRO A 1 104 ? 19.448 5.110 -41.580 1.00 89.50 104 PRO A CA 1
ATOM 882 C C . PRO A 1 104 ? 19.229 5.984 -40.344 1.00 89.50 104 PRO A C 1
ATOM 884 O O . PRO A 1 104 ? 20.007 6.902 -40.055 1.00 89.50 104 PRO A O 1
ATOM 887 N N . LEU A 1 105 ? 18.189 5.659 -39.581 1.00 91.50 105 LEU A N 1
ATOM 888 C CA . LEU A 1 105 ? 17.949 6.288 -38.291 1.00 91.50 105 LEU A CA 1
ATOM 889 C C . LEU A 1 105 ? 19.068 5.950 -37.311 1.00 91.50 105 LEU A C 1
ATOM 891 O O . LEU A 1 105 ? 19.632 4.855 -37.323 1.00 91.50 105 LEU A O 1
ATOM 895 N N . PHE A 1 106 ? 19.341 6.880 -36.406 1.00 92.31 106 PHE A N 1
ATOM 896 C CA . PHE A 1 106 ? 20.283 6.681 -35.316 1.00 92.31 106 PHE A CA 1
ATOM 897 C C . PHE A 1 106 ? 19.803 7.344 -34.027 1.00 92.31 106 PHE A C 1
ATOM 899 O O . PHE A 1 106 ? 18.874 8.154 -34.018 1.00 92.31 106 PHE A O 1
ATOM 906 N N . ILE A 1 107 ? 20.454 7.005 -32.923 1.00 91.75 107 ILE A N 1
ATOM 907 C CA . ILE A 1 107 ? 20.350 7.716 -31.649 1.00 91.75 107 ILE A CA 1
ATOM 908 C C . ILE A 1 107 ? 21.731 8.217 -31.243 1.00 91.75 107 ILE A C 1
ATOM 910 O O . ILE A 1 107 ? 22.740 7.591 -31.562 1.00 91.75 107 ILE A O 1
ATOM 914 N N . THR A 1 108 ? 21.784 9.343 -30.543 1.00 89.38 108 THR A N 1
ATOM 915 C CA . THR A 1 108 ? 23.038 9.892 -30.024 1.00 89.38 108 THR A CA 1
ATOM 916 C C . THR A 1 108 ? 23.356 9.319 -28.646 1.00 89.38 108 THR A C 1
ATOM 918 O O . THR A 1 108 ? 22.452 9.033 -27.848 1.00 89.38 108 THR A O 1
ATOM 921 N N . ILE A 1 109 ? 24.651 9.161 -28.367 1.00 87.56 109 ILE A N 1
ATOM 922 C CA . ILE A 1 109 ? 25.155 8.998 -27.002 1.00 87.56 109 ILE A CA 1
ATOM 923 C C . ILE A 1 109 ? 25.005 10.347 -26.299 1.00 87.56 109 ILE A C 1
ATOM 925 O O . ILE A 1 109 ? 25.358 11.388 -26.852 1.00 87.56 109 ILE A O 1
ATOM 929 N N . GLY A 1 110 ? 24.460 10.323 -25.088 1.00 80.25 110 GLY A N 1
ATOM 930 C CA . GLY A 1 110 ? 24.288 11.507 -24.262 1.00 80.25 110 GLY A CA 1
ATOM 931 C C . GLY A 1 110 ? 24.064 11.128 -22.805 1.00 80.25 110 GLY A C 1
ATOM 932 O O . GLY A 1 110 ? 23.582 10.034 -22.503 1.00 80.25 110 GLY A O 1
ATOM 933 N N . ASP A 1 111 ? 24.416 12.048 -21.911 1.00 71.19 111 ASP A N 1
ATOM 934 C CA . ASP A 1 111 ? 24.316 11.859 -20.459 1.00 71.19 111 ASP A CA 1
ATOM 935 C C . ASP A 1 111 ? 23.001 12.401 -19.876 1.00 71.19 111 ASP A C 1
ATOM 937 O O . ASP A 1 111 ? 22.761 12.337 -18.664 1.00 71.19 111 ASP A O 1
ATOM 941 N N . HIS A 1 112 ? 22.114 12.951 -20.713 1.00 77.56 112 HIS A N 1
ATOM 942 C CA . HIS A 1 112 ? 20.865 13.518 -20.229 1.00 77.56 112 HIS A CA 1
ATOM 943 C C . HIS A 1 112 ? 19.899 12.396 -19.800 1.00 77.56 112 HIS A C 1
ATOM 945 O O . HIS A 1 112 ? 19.837 11.343 -20.436 1.00 77.56 112 HIS A O 1
ATOM 951 N N . PRO A 1 113 ? 19.050 12.574 -18.766 1.00 72.50 113 PRO A N 1
ATOM 952 C CA . PRO A 1 113 ? 18.126 11.516 -18.334 1.00 72.50 113 PRO A CA 1
ATOM 953 C C . PRO A 1 113 ? 17.150 11.026 -19.420 1.00 72.50 113 PRO A C 1
ATOM 955 O O . PRO A 1 113 ? 16.559 9.954 -19.280 1.00 72.50 113 PRO A O 1
ATOM 958 N N . TRP A 1 114 ? 16.964 11.819 -20.478 1.00 72.56 114 TRP A N 1
ATOM 959 C CA . TRP A 1 114 ? 16.073 11.548 -21.606 1.00 72.56 114 TRP A CA 1
ATOM 960 C C . TRP A 1 114 ? 16.783 10.697 -22.672 1.00 72.56 114 TRP A C 1
ATOM 962 O O . TRP A 1 114 ? 16.122 10.107 -23.523 1.00 72.56 114 TRP A O 1
ATOM 972 N N . ASP A 1 115 ? 18.110 10.564 -22.573 1.00 81.00 115 ASP A N 1
ATOM 973 C CA . ASP A 1 115 ? 18.917 9.687 -23.415 1.00 81.00 115 ASP A CA 1
ATOM 974 C C . ASP A 1 115 ? 18.896 8.230 -22.963 1.00 81.00 115 ASP A C 1
ATOM 976 O O . ASP A 1 115 ? 19.274 7.338 -23.729 1.00 81.00 115 ASP A O 1
ATOM 980 N N . LYS A 1 116 ? 18.415 7.975 -21.743 1.00 87.75 116 LYS A N 1
ATOM 981 C CA . LYS A 1 116 ? 18.360 6.632 -21.180 1.00 87.75 116 LYS A CA 1
ATOM 982 C C . LYS A 1 116 ? 17.336 5.764 -21.903 1.00 87.75 116 LYS A C 1
ATOM 984 O O . LYS A 1 116 ? 16.183 6.150 -22.096 1.00 87.75 116 LYS A O 1
ATOM 989 N N . ILE A 1 117 ? 17.756 4.550 -22.215 1.00 89.38 117 ILE A N 1
ATOM 990 C CA . ILE A 1 117 ? 17.029 3.566 -23.004 1.00 89.38 117 ILE A CA 1
ATOM 991 C C . ILE A 1 117 ? 16.265 2.632 -22.074 1.00 89.38 117 ILE A C 1
ATOM 993 O O . ILE A 1 117 ? 16.845 1.996 -21.196 1.00 89.38 117 ILE A O 1
ATOM 997 N N . GLU A 1 118 ? 14.956 2.544 -22.275 1.00 91.38 118 GLU A N 1
ATOM 998 C CA . GLU A 1 118 ? 14.112 1.531 -21.650 1.00 91.38 118 GLU A CA 1
ATOM 999 C C . GLU A 1 118 ? 13.964 0.341 -22.598 1.00 91.38 118 GLU A C 1
ATOM 1001 O O . GLU A 1 118 ? 13.502 0.499 -23.730 1.00 91.38 118 GLU A O 1
ATOM 1006 N N . ILE A 1 119 ? 14.332 -0.850 -22.129 1.00 91.75 119 ILE A N 1
ATOM 1007 C CA . ILE A 1 119 ? 14.146 -2.085 -22.890 1.00 91.75 119 ILE A CA 1
ATOM 1008 C C . ILE A 1 119 ? 12.659 -2.455 -22.856 1.00 91.75 119 ILE A C 1
ATOM 1010 O O . ILE A 1 119 ? 12.063 -2.544 -21.784 1.00 91.75 119 ILE A O 1
ATOM 1014 N N . LYS A 1 120 ? 12.060 -2.684 -24.026 1.00 90.94 120 LYS A N 1
ATOM 1015 C CA . LYS A 1 120 ? 10.691 -3.204 -24.179 1.00 90.94 120 LYS A CA 1
ATOM 1016 C C . LYS A 1 120 ? 10.659 -4.711 -24.375 1.00 90.94 120 LYS A C 1
ATOM 1018 O O . LYS A 1 120 ? 9.705 -5.359 -23.964 1.00 90.94 120 LYS A O 1
ATOM 1023 N N . GLU A 1 121 ? 11.696 -5.253 -24.995 1.00 91.25 121 GLU A N 1
ATOM 1024 C CA . GLU A 1 121 ? 11.851 -6.676 -25.280 1.00 91.25 121 GLU A CA 1
ATOM 1025 C C . GLU A 1 121 ? 13.333 -6.970 -25.492 1.00 91.25 121 GLU A C 1
ATOM 1027 O O . GLU A 1 121 ? 14.056 -6.112 -25.996 1.00 91.25 121 GLU A O 1
ATOM 1032 N N . ALA A 1 122 ? 13.783 -8.166 -25.122 1.00 89.81 122 ALA A N 1
ATOM 1033 C CA . ALA A 1 122 ? 15.119 -8.652 -25.442 1.00 89.81 122 ALA A CA 1
ATOM 1034 C C . ALA A 1 122 ? 15.010 -10.052 -26.048 1.00 89.81 122 ALA A C 1
ATOM 1036 O O . ALA A 1 122 ? 14.291 -10.901 -25.519 1.00 89.81 122 ALA A O 1
ATOM 1037 N N . LYS A 1 123 ? 15.700 -10.276 -27.167 1.00 86.31 123 LYS A N 1
ATOM 1038 C CA . LYS A 1 123 ? 15.661 -11.529 -27.922 1.00 86.31 123 LYS A CA 1
ATOM 1039 C C . LYS A 1 123 ? 16.954 -11.713 -28.716 1.00 86.31 123 LYS A C 1
ATOM 1041 O O . LYS A 1 123 ? 17.382 -10.799 -29.410 1.00 86.31 123 LYS A O 1
ATOM 1046 N N . ASP A 1 124 ? 17.561 -12.896 -28.616 1.00 87.06 124 ASP A N 1
ATOM 1047 C CA . ASP A 1 124 ? 18.702 -13.336 -29.439 1.00 87.06 124 ASP A CA 1
ATOM 1048 C C . ASP A 1 124 ? 19.887 -12.344 -29.506 1.00 87.06 124 ASP A C 1
ATOM 1050 O O . ASP A 1 124 ? 20.521 -12.182 -30.545 1.00 87.06 124 ASP A O 1
ATOM 1054 N N . GLY A 1 125 ? 20.197 -11.659 -28.397 1.00 89.31 125 GLY A N 1
ATOM 1055 C CA . GLY A 1 125 ? 21.287 -10.671 -28.326 1.00 89.31 125 GLY A CA 1
ATOM 1056 C C . GLY A 1 125 ? 20.914 -9.262 -28.800 1.00 89.31 125 GLY A C 1
ATOM 1057 O O . GLY A 1 125 ? 21.776 -8.389 -28.855 1.00 89.31 125 GLY A O 1
ATOM 1058 N N . TRP A 1 126 ? 19.638 -9.020 -29.095 1.00 92.81 126 TRP A N 1
ATOM 1059 C CA . TRP A 1 126 ? 19.088 -7.720 -29.466 1.00 92.81 126 TRP A CA 1
ATOM 1060 C C . TRP A 1 126 ? 18.067 -7.254 -28.435 1.00 92.81 126 TRP A C 1
ATOM 1062 O O . TRP A 1 126 ? 17.426 -8.067 -27.765 1.00 92.81 126 TRP A O 1
ATOM 1072 N N . PHE A 1 127 ? 17.867 -5.943 -28.339 1.00 93.50 127 PHE A N 1
ATOM 1073 C CA . PHE A 1 127 ? 16.771 -5.371 -27.570 1.00 93.50 127 PHE A CA 1
ATOM 1074 C C . PHE A 1 127 ? 15.947 -4.402 -28.407 1.00 93.50 127 PHE A C 1
ATOM 1076 O O . PHE A 1 127 ? 16.482 -3.653 -29.223 1.00 93.50 127 PHE A O 1
ATOM 1083 N N . ARG A 1 128 ? 14.638 -4.405 -28.160 1.00 93.12 128 ARG A N 1
ATOM 1084 C CA . ARG A 1 128 ? 13.683 -3.445 -28.707 1.00 93.12 128 ARG A CA 1
ATOM 1085 C C . ARG A 1 128 ? 13.464 -2.315 -27.714 1.00 93.12 128 ARG A C 1
ATOM 1087 O O . ARG A 1 128 ? 13.344 -2.560 -26.511 1.00 93.12 128 ARG A O 1
ATOM 1094 N N . PHE A 1 129 ? 13.370 -1.086 -28.203 1.00 91.69 129 PHE A N 1
ATOM 1095 C CA . PHE A 1 129 ? 13.176 0.103 -27.377 1.00 91.69 129 PHE A CA 1
ATOM 1096 C C . PHE A 1 129 ? 12.422 1.207 -28.124 1.00 91.69 129 PHE A C 1
ATOM 1098 O O . PHE A 1 129 ? 12.278 1.181 -29.347 1.00 91.69 129 PHE A O 1
ATOM 1105 N N . VAL A 1 130 ? 11.990 2.214 -27.362 1.00 85.12 130 VAL A N 1
ATOM 1106 C CA . VAL A 1 130 ? 11.368 3.440 -27.881 1.00 85.12 130 VAL A CA 1
ATOM 1107 C C . VAL A 1 130 ? 12.193 4.639 -27.431 1.00 85.12 130 VAL A C 1
ATOM 1109 O O . VAL A 1 130 ? 12.436 4.804 -26.234 1.00 85.12 130 VAL A O 1
ATOM 1112 N N . LYS A 1 131 ? 12.627 5.476 -28.377 1.00 81.38 131 LYS A N 1
ATOM 1113 C CA . LYS A 1 131 ? 13.351 6.733 -28.122 1.00 81.38 131 LYS A CA 1
ATOM 1114 C C . LYS A 1 131 ? 13.058 7.729 -29.247 1.00 81.38 131 LYS A C 1
ATOM 1116 O O . LYS A 1 131 ? 12.512 7.364 -30.282 1.00 81.38 131 LYS A O 1
ATOM 1121 N N . HIS A 1 132 ? 13.429 8.989 -29.051 1.00 82.56 132 HIS A N 1
ATOM 1122 C CA . HIS A 1 132 ? 13.549 9.927 -30.161 1.00 82.56 132 HIS A CA 1
ATOM 1123 C C . HIS A 1 132 ? 14.716 9.517 -31.060 1.00 82.56 132 HIS A C 1
ATOM 1125 O O . HIS A 1 132 ? 15.842 9.358 -30.587 1.00 82.56 132 HIS A O 1
ATOM 1131 N N . TYR A 1 133 ? 14.428 9.345 -32.346 1.00 86.94 133 TYR A N 1
ATOM 1132 C CA . TYR A 1 133 ? 15.415 8.996 -33.360 1.00 86.94 133 TYR A CA 1
ATOM 1133 C C . TYR A 1 133 ? 15.909 10.250 -34.071 1.00 86.94 133 TYR A C 1
ATOM 1135 O O . TYR A 1 133 ? 15.252 11.289 -34.053 1.00 86.94 133 TYR A O 1
ATOM 1143 N N . CYS A 1 134 ? 17.059 10.145 -34.714 1.00 88.31 134 CYS A N 1
ATOM 1144 C CA . CYS A 1 134 ? 17.665 11.182 -35.529 1.00 88.31 134 CYS A CA 1
ATOM 1145 C C . CYS A 1 134 ? 17.908 10.652 -36.942 1.00 88.31 134 CYS A C 1
ATOM 1147 O O . CYS A 1 134 ? 18.130 9.457 -37.131 1.00 88.31 134 CYS A O 1
ATOM 1149 N N . THR A 1 135 ? 17.881 11.551 -37.920 1.00 89.00 135 THR A N 1
ATOM 1150 C CA . THR A 1 135 ? 18.357 11.287 -39.283 1.00 89.00 135 THR A CA 1
ATOM 1151 C C . THR A 1 135 ? 19.214 12.454 -39.750 1.00 89.00 135 THR A C 1
ATOM 1153 O O . THR A 1 135 ? 18.988 13.599 -39.338 1.00 89.00 135 THR A O 1
ATOM 1156 N N . PHE A 1 136 ? 20.197 12.172 -40.599 1.00 88.81 136 PHE A N 1
ATOM 1157 C CA . PHE A 1 136 ? 20.995 13.217 -41.230 1.00 88.81 136 PHE A CA 1
ATOM 1158 C C . PHE A 1 136 ? 20.143 14.008 -42.227 1.00 88.81 136 PHE A C 1
ATOM 1160 O O . PHE A 1 136 ? 19.212 13.483 -42.838 1.00 88.81 136 PHE A O 1
ATOM 1167 N N . THR A 1 137 ? 20.429 15.298 -42.370 1.00 85.75 137 THR A N 1
ATOM 1168 C CA . THR A 1 137 ? 19.680 16.188 -43.272 1.00 85.75 137 THR A CA 1
ATOM 1169 C C . THR A 1 137 ? 20.175 16.128 -44.715 1.00 85.75 137 THR A C 1
ATOM 1171 O O . THR A 1 137 ? 19.437 16.512 -45.623 1.00 85.75 137 THR A O 1
ATOM 1174 N N . ASP A 1 138 ? 21.395 15.637 -44.937 1.00 82.81 138 ASP A N 1
ATOM 1175 C CA . ASP A 1 138 ? 22.041 15.543 -46.241 1.00 82.81 138 ASP A CA 1
ATOM 1176 C C . ASP A 1 138 ? 23.087 14.414 -46.290 1.00 82.81 138 ASP A C 1
ATOM 1178 O O . ASP A 1 138 ? 23.475 13.838 -45.272 1.00 82.81 138 ASP A O 1
ATOM 1182 N N . THR A 1 139 ? 23.557 14.111 -47.502 1.00 81.12 139 THR A N 1
ATOM 1183 C CA . THR A 1 139 ? 24.489 13.008 -47.782 1.00 81.12 139 THR A CA 1
ATOM 1184 C C . THR A 1 139 ? 25.912 13.252 -47.292 1.00 81.12 139 THR A C 1
ATOM 1186 O O . THR A 1 139 ? 26.662 12.293 -47.103 1.00 81.12 139 THR A O 1
ATOM 1189 N N . VAL A 1 140 ? 26.294 14.514 -47.078 1.00 83.00 140 VAL A N 1
ATOM 1190 C CA . VAL A 1 140 ? 27.584 14.880 -46.477 1.00 83.00 140 VAL A CA 1
ATOM 1191 C C . VAL A 1 140 ? 27.503 14.940 -44.949 1.00 83.00 140 VAL A C 1
ATOM 1193 O O . VAL A 1 140 ? 28.518 15.201 -44.308 1.00 83.00 140 VAL A O 1
ATOM 1196 N N . LYS A 1 141 ? 26.327 14.627 -44.383 1.00 85.75 141 LYS A N 1
ATOM 1197 C CA . LYS A 1 141 ? 26.015 14.565 -42.953 1.00 85.75 141 LYS A CA 1
ATOM 1198 C C . LYS A 1 141 ? 26.265 15.889 -42.226 1.00 85.75 141 LYS A C 1
ATOM 1200 O O . LYS A 1 141 ? 26.622 15.886 -41.052 1.00 85.75 141 LYS A O 1
ATOM 1205 N N . SER A 1 142 ? 26.058 17.019 -42.911 1.00 83.81 142 SER A N 1
ATOM 1206 C CA . SER A 1 142 ? 26.421 18.336 -42.371 1.00 83.81 142 SER A CA 1
ATOM 1207 C C . SER A 1 142 ? 25.584 18.768 -41.166 1.00 83.81 142 SER A C 1
ATOM 1209 O O . SER A 1 142 ? 26.068 19.556 -40.358 1.00 83.81 142 SER A O 1
ATOM 1211 N N . ASP A 1 143 ? 24.369 18.229 -41.021 1.00 86.12 143 ASP A N 1
ATOM 1212 C CA . ASP A 1 143 ? 23.488 18.412 -39.865 1.00 86.12 143 ASP A CA 1
ATOM 1213 C C . ASP A 1 143 ? 22.582 17.174 -39.666 1.00 86.12 143 ASP A C 1
ATOM 1215 O O . ASP A 1 143 ? 22.515 16.269 -40.508 1.00 86.12 143 ASP A O 1
ATOM 1219 N N . TYR A 1 144 ? 21.868 17.116 -38.542 1.00 87.69 144 TYR A N 1
ATOM 1220 C CA . TYR A 1 144 ? 20.842 16.110 -38.265 1.00 87.69 144 TYR A CA 1
ATOM 1221 C C . TYR A 1 144 ? 19.601 16.740 -37.641 1.00 87.69 144 TYR A C 1
ATOM 1223 O O . TYR A 1 144 ? 19.639 17.775 -36.973 1.00 87.69 144 TYR A O 1
ATOM 1231 N N . LYS A 1 145 ? 18.469 16.068 -37.826 1.00 86.44 145 LYS A N 1
ATOM 1232 C CA . LYS A 1 145 ? 17.193 16.476 -37.240 1.00 86.44 145 LYS A CA 1
ATOM 1233 C C . LYS A 1 145 ? 16.592 15.347 -36.409 1.00 86.44 145 LYS A C 1
ATOM 1235 O O . LYS A 1 145 ? 16.713 14.180 -36.797 1.00 86.44 145 LYS A O 1
ATOM 1240 N N . PRO A 1 146 ? 15.911 15.673 -35.296 1.00 84.94 146 PRO A N 1
ATOM 1241 C CA . PRO A 1 146 ? 15.087 14.696 -34.613 1.00 84.94 146 PRO A CA 1
ATOM 1242 C C . PRO A 1 146 ? 13.951 14.273 -35.543 1.00 84.94 146 PRO A C 1
ATOM 1244 O O . PRO A 1 146 ? 13.325 15.093 -36.221 1.00 84.94 146 PRO A O 1
ATOM 1247 N N . VAL A 1 147 ? 13.671 12.981 -35.558 1.00 80.06 147 VAL A N 1
ATOM 1248 C CA . VAL A 1 147 ? 12.531 12.406 -36.253 1.00 80.06 147 VAL A CA 1
ATOM 1249 C C . VAL A 1 147 ? 11.428 12.210 -35.224 1.00 80.06 147 VAL A C 1
ATOM 1251 O O . VAL A 1 147 ? 11.632 11.591 -34.177 1.00 80.06 147 VAL A O 1
ATOM 1254 N N . SER A 1 148 ? 10.261 12.800 -35.485 1.00 66.06 148 SER A N 1
ATOM 1255 C CA . SER A 1 148 ? 9.129 12.720 -34.563 1.00 66.06 148 SER A CA 1
ATOM 1256 C C . SER A 1 148 ? 8.668 11.268 -34.424 1.00 66.06 148 SER A C 1
ATOM 1258 O O . SER A 1 148 ? 8.106 10.693 -35.357 1.00 66.06 148 SER A O 1
ATOM 1260 N N . SER A 1 149 ? 8.854 10.698 -33.232 1.00 58.75 149 SER A N 1
ATOM 1261 C CA . SER A 1 149 ? 8.333 9.379 -32.849 1.00 58.75 149 SER A CA 1
ATOM 1262 C C . SER A 1 149 ? 6.799 9.321 -32.823 1.00 58.75 149 SER A C 1
ATOM 1264 O O . SER A 1 149 ? 6.238 8.243 -32.686 1.00 58.75 149 SER A O 1
ATOM 1266 N N . LEU A 1 150 ? 6.116 10.465 -32.964 1.00 51.12 150 LEU A N 1
ATOM 1267 C CA . LEU A 1 150 ? 4.656 10.569 -33.054 1.00 51.12 150 LEU A CA 1
ATOM 1268 C C . LEU A 1 150 ? 4.122 10.393 -34.484 1.00 51.12 150 LEU A C 1
ATOM 1270 O O . LEU A 1 150 ? 2.923 10.547 -34.700 1.00 51.12 150 LEU A O 1
ATOM 1274 N N . SER A 1 151 ? 4.977 10.124 -35.475 1.00 59.25 151 SER A N 1
ATOM 1275 C CA . SER A 1 151 ? 4.477 9.691 -36.782 1.00 59.25 151 SER A CA 1
ATOM 1276 C C . SER A 1 151 ? 4.073 8.218 -36.705 1.00 59.25 151 SER A C 1
ATOM 1278 O O . SER A 1 151 ? 4.882 7.385 -36.304 1.00 59.25 151 SER A O 1
ATOM 1280 N N . ASP A 1 152 ? 2.858 7.876 -37.146 1.00 59.28 152 ASP A N 1
ATOM 1281 C CA . ASP A 1 152 ? 2.334 6.492 -37.149 1.00 59.28 152 ASP A CA 1
ATOM 1282 C C . ASP A 1 152 ? 3.220 5.488 -37.922 1.00 59.28 152 ASP A C 1
ATOM 1284 O O . ASP A 1 152 ? 3.016 4.274 -37.867 1.00 59.28 152 ASP A O 1
ATOM 1288 N N . LYS A 1 153 ? 4.206 5.989 -38.674 1.00 66.06 153 LYS A N 1
ATOM 1289 C CA . LYS A 1 153 ? 5.134 5.211 -39.496 1.00 66.06 153 LYS A CA 1
ATOM 1290 C C . LYS A 1 153 ? 6.392 4.754 -38.762 1.00 66.06 153 LYS A C 1
ATOM 1292 O O . LYS A 1 153 ? 7.046 3.817 -39.220 1.00 66.06 153 LYS A O 1
ATOM 1297 N N . ILE A 1 154 ? 6.762 5.418 -37.668 1.00 69.19 154 ILE A N 1
ATOM 1298 C CA . ILE A 1 154 ? 7.987 5.104 -36.934 1.00 69.19 154 ILE A CA 1
ATOM 1299 C C . ILE A 1 154 ? 7.631 4.194 -35.772 1.00 69.19 154 ILE A C 1
ATOM 1301 O O . ILE A 1 154 ? 6.972 4.599 -34.818 1.00 69.19 154 ILE A O 1
ATOM 1305 N N . LYS A 1 155 ? 8.061 2.941 -35.889 1.00 70.12 155 LYS A N 1
ATOM 1306 C CA . LYS A 1 155 ? 7.881 1.917 -34.864 1.00 70.12 155 LYS A CA 1
ATOM 1307 C C . LYS A 1 155 ? 9.076 1.901 -33.918 1.00 70.12 155 LYS A C 1
ATOM 1309 O O . LYS A 1 155 ? 10.109 2.517 -34.177 1.00 70.12 155 LYS A O 1
ATOM 1314 N N . ASP A 1 156 ? 8.926 1.137 -32.846 1.00 85.62 156 ASP A N 1
ATOM 1315 C CA . ASP A 1 156 ? 10.020 0.724 -31.979 1.00 85.62 156 ASP A CA 1
ATOM 1316 C C . ASP A 1 156 ? 11.187 0.167 -32.805 1.00 85.62 156 ASP A C 1
ATOM 1318 O O . ASP A 1 156 ? 10.984 -0.520 -33.809 1.00 85.62 156 ASP A O 1
ATOM 1322 N N . ALA A 1 157 ? 12.406 0.436 -32.350 1.00 90.94 157 ALA A N 1
ATOM 1323 C CA . ALA A 1 157 ? 13.622 0.041 -33.045 1.00 90.94 157 ALA A CA 1
ATOM 1324 C C . ALA A 1 157 ? 14.435 -0.948 -32.209 1.00 90.94 157 ALA A C 1
ATOM 1326 O O . ALA A 1 157 ? 14.200 -1.119 -31.009 1.00 90.94 157 ALA A O 1
ATOM 1327 N N . TRP A 1 158 ? 15.406 -1.578 -32.858 1.00 94.00 158 TRP A N 1
ATOM 1328 C CA . TRP A 1 158 ? 16.290 -2.579 -32.288 1.00 94.00 158 TRP A CA 1
ATOM 1329 C C . TRP A 1 158 ? 17.733 -2.091 -32.243 1.00 94.00 158 TRP A C 1
ATOM 1331 O O . TRP A 1 158 ? 18.173 -1.329 -33.106 1.00 94.00 158 TRP A O 1
ATOM 1341 N N . LEU A 1 159 ? 18.464 -2.564 -31.238 1.00 94.50 159 LEU A N 1
ATOM 1342 C CA . LEU A 1 159 ? 19.909 -2.407 -31.087 1.00 94.50 159 LEU A CA 1
ATOM 1343 C C . LEU A 1 159 ? 20.514 -3.705 -30.526 1.00 94.50 159 LEU A C 1
ATOM 1345 O O . LEU A 1 159 ? 19.826 -4.423 -29.789 1.00 94.50 159 LEU A O 1
ATOM 1349 N N . PRO A 1 160 ? 21.784 -4.018 -30.833 1.00 93.75 160 PRO A N 1
ATOM 1350 C CA . PRO A 1 160 ? 22.494 -5.103 -30.165 1.00 93.75 160 PRO A CA 1
ATOM 1351 C C . PRO A 1 160 ? 22.640 -4.826 -28.661 1.00 93.75 160 PRO A C 1
ATOM 1353 O O . PRO A 1 160 ? 22.847 -3.688 -28.240 1.00 93.75 160 PRO A O 1
ATOM 1356 N N . ILE A 1 161 ? 22.536 -5.861 -27.824 1.00 89.69 161 ILE A N 1
ATOM 1357 C CA . ILE A 1 161 ? 22.539 -5.715 -26.358 1.00 89.69 161 ILE A CA 1
ATOM 1358 C C . ILE A 1 161 ? 23.838 -5.116 -25.813 1.00 89.69 161 ILE A C 1
ATOM 1360 O O . ILE A 1 161 ? 23.816 -4.395 -24.820 1.00 89.69 161 ILE A O 1
ATOM 1364 N N . ASP A 1 162 ? 24.961 -5.352 -26.487 1.00 90.56 162 ASP A N 1
ATOM 1365 C CA . ASP A 1 162 ? 26.273 -4.834 -26.106 1.00 90.56 162 ASP A CA 1
ATOM 1366 C C . ASP A 1 162 ? 26.468 -3.344 -26.435 1.00 90.56 162 ASP A C 1
ATOM 1368 O O . ASP A 1 162 ? 27.508 -2.779 -26.090 1.00 90.56 162 ASP A O 1
ATOM 1372 N N . TYR A 1 163 ? 25.473 -2.690 -27.049 1.00 93.50 163 TYR A N 1
ATOM 1373 C CA . TYR A 1 163 ? 25.471 -1.240 -27.259 1.00 93.50 163 TYR A CA 1
ATOM 1374 C C . TYR A 1 163 ? 25.080 -0.471 -26.005 1.00 93.50 163 TYR A C 1
ATOM 1376 O O . TYR A 1 163 ? 25.370 0.721 -25.919 1.00 93.50 163 TYR A O 1
ATOM 1384 N N . ILE A 1 164 ? 24.439 -1.121 -25.034 1.00 92.31 164 ILE A N 1
ATOM 1385 C CA . ILE A 1 164 ? 23.991 -0.486 -23.797 1.00 92.31 164 ILE A CA 1
ATOM 1386 C C . ILE A 1 164 ? 24.679 -1.078 -22.570 1.00 92.31 164 ILE A C 1
ATOM 1388 O O . ILE A 1 164 ? 25.180 -2.198 -22.594 1.00 92.31 164 ILE A O 1
ATOM 1392 N N . ASP A 1 165 ? 24.658 -0.348 -21.455 1.00 91.88 165 ASP A N 1
ATOM 1393 C CA . ASP A 1 165 ? 25.189 -0.811 -20.162 1.00 91.88 165 ASP A CA 1
ATOM 1394 C C . ASP A 1 165 ? 24.310 -1.881 -19.468 1.00 91.88 165 ASP A C 1
ATOM 1396 O O . ASP A 1 165 ? 24.378 -2.069 -18.247 1.00 91.88 165 ASP A O 1
ATOM 1400 N N . ALA A 1 166 ? 23.474 -2.596 -20.230 1.00 91.38 166 ALA A N 1
ATOM 1401 C CA . ALA A 1 166 ? 22.652 -3.686 -19.726 1.00 91.38 166 ALA A CA 1
ATOM 1402 C C . ALA A 1 166 ? 23.447 -4.996 -19.632 1.00 91.38 166 ALA A C 1
ATOM 1404 O O . ALA A 1 166 ? 24.311 -5.272 -20.464 1.00 91.38 166 ALA A O 1
ATOM 1405 N N . PRO A 1 167 ? 23.153 -5.849 -18.639 1.00 91.06 167 PRO A N 1
ATOM 1406 C CA . PRO A 1 167 ? 23.692 -7.200 -18.628 1.00 91.06 167 PRO A CA 1
ATOM 1407 C C . PRO A 1 167 ? 23.161 -8.035 -19.803 1.00 91.06 167 PRO A C 1
ATOM 1409 O O . PRO A 1 167 ? 21.995 -7.912 -20.171 1.00 91.06 167 PRO A O 1
ATOM 1412 N N . ALA A 1 168 ? 23.986 -8.936 -20.344 1.00 85.00 168 ALA A N 1
ATOM 1413 C CA . ALA A 1 168 ? 23.699 -9.659 -21.591 1.00 85.00 168 ALA A CA 1
ATOM 1414 C C . ALA A 1 168 ? 22.393 -10.484 -21.591 1.00 85.00 168 ALA A C 1
ATOM 1416 O O . ALA A 1 168 ? 21.765 -10.641 -22.632 1.00 85.00 168 ALA A O 1
ATOM 1417 N N . ASN A 1 169 ? 21.979 -11.012 -20.438 1.00 89.25 169 ASN A N 1
ATOM 1418 C CA . ASN A 1 169 ? 20.750 -11.796 -20.262 1.00 89.25 169 ASN A CA 1
ATOM 1419 C C . ASN A 1 169 ? 19.622 -11.014 -19.571 1.00 89.25 169 ASN A C 1
ATOM 1421 O O . ASN A 1 169 ? 18.635 -11.614 -19.152 1.00 89.25 169 ASN A O 1
ATOM 1425 N N . TYR A 1 170 ? 19.760 -9.699 -19.397 1.00 91.31 170 TYR A N 1
ATOM 1426 C CA . TYR A 1 170 ? 18.694 -8.894 -18.817 1.00 91.31 170 TYR A CA 1
ATOM 1427 C C . TYR A 1 170 ? 17.542 -8.699 -19.813 1.00 91.31 170 TYR A C 1
ATOM 1429 O O . TYR A 1 170 ? 17.750 -8.449 -20.998 1.00 91.31 170 TYR A O 1
ATOM 1437 N N . HIS A 1 171 ? 16.313 -8.747 -19.305 1.00 91.06 171 HIS A N 1
ATOM 1438 C CA . HIS A 1 171 ? 15.092 -8.399 -20.030 1.00 91.06 171 HIS A CA 1
ATOM 1439 C C . HIS A 1 171 ? 14.076 -7.756 -19.061 1.00 91.06 171 HIS A C 1
ATOM 1441 O O . HIS A 1 171 ? 14.257 -7.828 -17.845 1.00 91.06 171 HIS A O 1
ATOM 1447 N N . PRO A 1 172 ? 12.996 -7.113 -19.540 1.00 88.81 172 PRO A N 1
ATOM 1448 C CA . PRO A 1 172 ? 12.068 -6.365 -18.670 1.00 88.81 172 PRO A CA 1
ATOM 1449 C C . PRO A 1 172 ? 11.373 -7.219 -17.594 1.00 88.81 172 PRO A C 1
ATOM 1451 O O . PRO A 1 172 ? 11.022 -6.744 -16.507 1.00 88.81 172 PRO A O 1
ATOM 1454 N N . ASP A 1 173 ? 11.217 -8.508 -17.884 1.00 90.62 173 ASP A N 1
ATOM 1455 C CA . ASP A 1 173 ? 10.595 -9.493 -17.000 1.00 90.62 173 ASP A CA 1
ATOM 1456 C C . ASP A 1 173 ? 11.590 -10.297 -16.161 1.00 90.62 173 ASP A C 1
ATOM 1458 O O . ASP A 1 173 ? 11.192 -11.264 -15.515 1.00 90.62 173 ASP A O 1
ATOM 1462 N N . PHE A 1 174 ? 12.860 -9.881 -16.134 1.00 93.44 174 PHE A N 1
ATOM 1463 C CA . PHE A 1 174 ? 13.915 -10.558 -15.387 1.00 93.44 174 PHE A CA 1
ATOM 1464 C C . PHE A 1 174 ? 13.508 -10.770 -13.925 1.00 93.44 174 PHE A C 1
ATOM 1466 O O . PHE A 1 174 ? 12.961 -9.872 -13.276 1.00 93.44 174 PHE A O 1
ATOM 1473 N N . SER A 1 175 ? 13.764 -11.970 -13.408 1.00 94.75 175 SER A N 1
ATOM 1474 C CA . SER A 1 175 ? 13.270 -12.421 -12.106 1.00 94.75 175 SER A CA 1
ATOM 1475 C C . SER A 1 175 ? 14.377 -12.621 -11.067 1.00 94.75 175 SER A C 1
ATOM 1477 O O . SER A 1 175 ? 15.560 -12.766 -11.380 1.00 94.75 175 SER A O 1
ATOM 1479 N N . TRP A 1 176 ? 13.993 -12.737 -9.791 1.00 96.06 176 TRP A N 1
ATOM 1480 C CA . TRP A 1 176 ? 14.919 -13.143 -8.725 1.00 96.06 176 TRP A CA 1
ATOM 1481 C C . TRP A 1 176 ? 15.531 -14.530 -8.932 1.00 96.06 176 TRP A C 1
ATOM 1483 O O . TRP A 1 176 ? 16.627 -14.787 -8.433 1.00 96.06 176 TRP A O 1
ATOM 1493 N N . LYS A 1 177 ? 14.834 -15.439 -9.626 1.00 95.50 177 LYS A N 1
ATOM 1494 C CA . LYS A 1 177 ? 15.362 -16.770 -9.947 1.00 95.50 177 LYS A CA 1
ATOM 1495 C C . LYS A 1 177 ? 16.562 -16.634 -10.880 1.00 95.50 177 LYS A C 1
ATOM 1497 O O . LYS A 1 177 ? 17.623 -17.172 -10.586 1.00 95.50 177 LYS A O 1
ATOM 1502 N N . GLU A 1 178 ? 16.405 -15.848 -11.937 1.00 95.00 178 GLU A N 1
ATOM 1503 C CA . GLU A 1 178 ? 17.458 -15.580 -12.917 1.00 95.00 178 GLU A CA 1
ATOM 1504 C C . GLU A 1 178 ? 18.593 -14.752 -12.319 1.00 95.00 178 GLU A C 1
ATOM 1506 O O . GLU A 1 178 ? 19.760 -15.041 -12.567 1.00 95.00 178 GLU A O 1
ATOM 1511 N N . TYR A 1 179 ? 18.276 -13.798 -11.437 1.00 95.06 179 TYR A N 1
ATOM 1512 C CA . TYR A 1 179 ? 19.286 -13.036 -10.704 1.00 95.06 179 TYR A CA 1
ATOM 1513 C C . TYR A 1 179 ? 20.226 -13.939 -9.886 1.00 95.06 179 TYR A C 1
ATOM 1515 O O . TYR A 1 179 ? 21.419 -13.666 -9.773 1.00 95.06 179 TYR A O 1
ATOM 1523 N N . LYS A 1 180 ? 19.708 -15.030 -9.312 1.00 93.19 180 LYS A N 1
ATOM 1524 C CA . LYS A 1 180 ? 20.501 -15.950 -8.481 1.00 93.19 180 LYS A CA 1
ATOM 1525 C C . LYS A 1 180 ? 21.383 -16.897 -9.289 1.00 93.19 180 LYS A C 1
ATOM 1527 O O . LYS A 1 180 ? 22.434 -17.278 -8.792 1.00 93.19 180 LYS A O 1
ATOM 1532 N N . THR A 1 181 ? 20.959 -17.301 -10.485 1.00 92.12 181 THR A N 1
ATOM 1533 C CA . THR A 1 181 ? 21.643 -18.350 -11.264 1.00 92.12 181 THR A CA 1
ATOM 1534 C C . THR A 1 181 ? 22.340 -17.839 -12.523 1.00 92.12 181 THR A C 1
ATOM 1536 O O . THR A 1 181 ? 23.058 -18.599 -13.155 1.00 92.12 181 THR A O 1
ATOM 1539 N N . GLY A 1 182 ? 22.101 -16.590 -12.930 1.00 87.69 182 GLY A N 1
ATOM 1540 C CA . GLY A 1 182 ? 22.513 -16.059 -14.233 1.00 87.69 182 GLY A CA 1
ATOM 1541 C C . GLY A 1 182 ? 23.269 -14.734 -14.168 1.00 87.69 182 GLY A C 1
ATOM 1542 O O . GLY A 1 182 ? 23.209 -13.969 -15.125 1.00 87.69 182 GLY A O 1
ATOM 1543 N N . THR A 1 183 ? 23.931 -14.425 -13.049 1.00 91.25 183 THR A N 1
ATOM 1544 C CA . THR A 1 183 ? 24.613 -13.129 -12.835 1.00 91.25 183 THR A CA 1
ATOM 1545 C C . THR A 1 183 ? 26.111 -13.255 -12.561 1.00 91.25 183 THR A C 1
ATOM 1547 O O . THR A 1 183 ? 26.762 -12.270 -12.220 1.00 91.25 183 THR A O 1
ATOM 1550 N N . GLU A 1 184 ? 26.690 -14.447 -12.739 1.00 90.31 184 GLU A N 1
ATOM 1551 C CA . GLU A 1 184 ? 28.112 -14.716 -12.472 1.00 90.31 184 GLU A CA 1
ATOM 1552 C C . GLU A 1 184 ? 29.048 -13.812 -13.288 1.00 90.31 184 GLU A C 1
ATOM 1554 O O . GLU A 1 184 ? 30.055 -13.335 -12.772 1.00 90.31 184 GLU A O 1
ATOM 1559 N N . HIS A 1 185 ? 28.680 -13.515 -14.537 1.00 90.75 185 HIS A N 1
ATOM 1560 C CA . HIS A 1 185 ? 29.461 -12.675 -15.453 1.00 90.75 185 HIS A CA 1
ATOM 1561 C C . HIS A 1 185 ? 29.154 -11.174 -15.345 1.00 90.75 185 HIS A C 1
ATOM 1563 O O . HIS A 1 185 ? 29.716 -10.380 -16.095 1.00 90.75 185 HIS A O 1
ATOM 1569 N N . TRP A 1 186 ? 28.239 -10.770 -14.460 1.00 93.06 186 TRP A N 1
ATOM 1570 C CA . TRP A 1 186 ? 27.846 -9.368 -14.328 1.00 93.06 186 TRP A CA 1
ATOM 1571 C C . TRP A 1 186 ? 28.828 -8.602 -13.452 1.00 93.06 186 TRP A C 1
ATOM 1573 O O . TRP A 1 186 ? 29.332 -9.125 -12.450 1.00 93.06 186 TRP A O 1
ATOM 1583 N N . THR A 1 187 ? 29.022 -7.325 -13.778 1.00 93.19 187 THR A N 1
ATOM 1584 C CA . THR A 1 187 ? 29.748 -6.402 -12.903 1.00 93.19 187 THR A CA 1
ATOM 1585 C C . THR A 1 187 ? 28.968 -6.160 -11.607 1.00 93.19 187 THR A C 1
ATOM 1587 O O . THR A 1 187 ? 27.745 -6.323 -11.543 1.00 93.19 187 THR A O 1
ATOM 1590 N N . GLU A 1 188 ? 29.657 -5.730 -10.550 1.00 93.19 188 GLU A N 1
ATOM 1591 C CA . GLU A 1 188 ? 28.998 -5.398 -9.279 1.00 93.19 188 GLU A CA 1
ATOM 1592 C C . GLU A 1 188 ? 28.011 -4.229 -9.418 1.00 93.19 188 GLU A C 1
ATOM 1594 O O . GLU A 1 188 ? 26.964 -4.209 -8.769 1.00 93.19 188 GLU A O 1
ATOM 1599 N N . GLU A 1 189 ? 28.289 -3.286 -10.319 1.00 91.31 189 GLU A N 1
ATOM 1600 C CA . GLU A 1 189 ? 27.379 -2.185 -10.634 1.00 91.31 189 GLU A CA 1
ATOM 1601 C C . GLU A 1 189 ? 26.098 -2.680 -11.317 1.00 91.31 189 GLU A C 1
ATOM 1603 O O . GLU A 1 189 ? 24.995 -2.319 -10.901 1.00 91.31 189 GLU A O 1
ATOM 1608 N N . GLN A 1 190 ? 26.224 -3.574 -12.302 1.00 91.88 190 GLN A N 1
ATOM 1609 C CA . GLN A 1 190 ? 25.092 -4.218 -12.970 1.00 91.88 190 GLN A CA 1
ATOM 1610 C C . GLN A 1 190 ? 24.225 -5.005 -11.984 1.00 91.88 190 GLN A C 1
ATOM 1612 O O . GLN A 1 190 ? 23.004 -4.823 -11.944 1.00 91.88 190 GLN A O 1
ATOM 1617 N N . LYS A 1 191 ? 24.854 -5.831 -11.137 1.00 94.12 191 LYS A N 1
ATOM 1618 C CA . LYS A 1 191 ? 24.172 -6.573 -10.067 1.00 94.12 191 LYS A CA 1
ATOM 1619 C C . LYS A 1 191 ? 23.413 -5.629 -9.146 1.00 94.12 191 LYS A C 1
ATOM 1621 O O . LYS A 1 191 ? 22.223 -5.830 -8.914 1.00 94.12 191 LYS A O 1
ATOM 1626 N N . LYS A 1 192 ? 24.064 -4.567 -8.661 1.00 94.00 192 LYS A N 1
ATOM 1627 C CA . LYS A 1 192 ? 23.436 -3.571 -7.784 1.00 94.00 192 LYS A CA 1
ATOM 1628 C C . LYS A 1 192 ? 22.225 -2.913 -8.453 1.00 94.00 192 LYS A C 1
ATOM 1630 O O . LYS A 1 192 ? 21.144 -2.929 -7.867 1.00 94.00 192 LYS A O 1
ATOM 1635 N N . LYS A 1 193 ? 22.391 -2.400 -9.676 1.00 92.31 193 LYS A N 1
ATOM 1636 C CA . LYS A 1 193 ? 21.358 -1.697 -10.454 1.00 92.31 193 LYS A CA 1
ATOM 1637 C C . LYS A 1 193 ? 20.126 -2.577 -10.698 1.00 92.31 193 LYS A C 1
ATOM 1639 O O . LYS A 1 193 ? 18.997 -2.146 -10.461 1.00 92.31 193 LYS A O 1
ATOM 1644 N N . VAL A 1 194 ? 20.325 -3.831 -11.111 1.00 93.81 194 VAL A N 1
ATOM 1645 C CA . VAL A 1 194 ? 19.220 -4.778 -11.340 1.00 93.81 194 VAL A CA 1
ATOM 1646 C C . VAL A 1 194 ? 18.576 -5.221 -10.027 1.00 93.81 194 VAL A C 1
ATOM 1648 O O . VAL A 1 194 ? 17.352 -5.257 -9.940 1.00 93.81 194 VAL A O 1
ATOM 1651 N N . ARG A 1 195 ? 19.360 -5.496 -8.977 1.00 94.56 195 ARG A N 1
ATOM 1652 C CA . ARG A 1 195 ? 18.836 -5.861 -7.651 1.00 94.56 195 ARG A CA 1
ATOM 1653 C C . ARG A 1 195 ? 17.917 -4.781 -7.085 1.00 94.56 195 ARG A C 1
ATOM 1655 O O . ARG A 1 195 ? 16.845 -5.097 -6.579 1.00 94.56 195 ARG A O 1
ATOM 1662 N N . GLU A 1 196 ? 18.324 -3.518 -7.178 1.00 92.56 196 GLU A N 1
ATOM 1663 C CA . GLU A 1 196 ? 17.508 -2.377 -6.749 1.00 92.56 196 GLU A CA 1
ATOM 1664 C C . GLU A 1 196 ? 16.219 -2.271 -7.578 1.00 92.56 196 GLU A C 1
ATOM 1666 O O . GLU A 1 196 ? 15.148 -2.040 -7.017 1.00 92.56 196 GLU A O 1
ATOM 1671 N N . ASN A 1 197 ? 16.279 -2.521 -8.893 1.00 92.19 197 ASN A N 1
ATOM 1672 C CA . ASN A 1 197 ? 15.081 -2.554 -9.732 1.00 92.19 197 ASN A CA 1
ATOM 1673 C C . ASN A 1 197 ? 14.112 -3.685 -9.350 1.00 92.19 197 ASN A C 1
ATOM 1675 O O . ASN A 1 197 ? 12.912 -3.432 -9.255 1.00 92.19 197 ASN A O 1
ATOM 1679 N N . LEU A 1 198 ? 14.612 -4.896 -9.085 1.00 93.81 198 LEU A N 1
ATOM 1680 C CA . LEU A 1 198 ? 13.787 -6.024 -8.637 1.00 93.81 198 LEU A CA 1
ATOM 1681 C C . LEU A 1 198 ? 13.099 -5.717 -7.303 1.00 93.81 198 LEU A C 1
ATOM 1683 O O . LEU A 1 198 ? 11.898 -5.924 -7.167 1.00 93.81 198 LEU A O 1
ATOM 1687 N N . GLN A 1 199 ? 13.823 -5.127 -6.348 1.00 92.25 199 GLN A N 1
ATOM 1688 C CA . GLN A 1 199 ? 13.244 -4.683 -5.076 1.00 92.25 199 GLN A CA 1
ATOM 1689 C C . GLN A 1 199 ? 12.153 -3.621 -5.266 1.00 92.25 199 GLN A C 1
ATOM 1691 O O . GLN A 1 199 ? 11.155 -3.625 -4.548 1.00 92.25 199 GLN A O 1
ATOM 1696 N N . LEU A 1 200 ? 12.325 -2.695 -6.215 1.00 90.62 200 LEU A N 1
ATOM 1697 C CA . LEU A 1 200 ? 11.291 -1.715 -6.553 1.00 90.62 200 LEU A CA 1
ATOM 1698 C C . LEU A 1 200 ? 10.074 -2.373 -7.216 1.00 90.62 200 LEU A C 1
ATOM 1700 O O . LEU A 1 200 ? 8.950 -1.991 -6.899 1.00 90.62 200 LEU A O 1
ATOM 1704 N N . LYS A 1 201 ? 10.284 -3.366 -8.090 1.00 90.94 201 LYS A N 1
ATOM 1705 C CA . LYS A 1 201 ? 9.209 -4.144 -8.726 1.00 90.94 201 LYS A CA 1
ATOM 1706 C C . LYS A 1 201 ? 8.388 -4.894 -7.674 1.00 90.94 201 LYS A C 1
ATOM 1708 O O . LYS A 1 201 ? 7.164 -4.804 -7.693 1.00 90.94 201 LYS A O 1
ATOM 1713 N N . ASP A 1 202 ? 9.049 -5.529 -6.705 1.00 92.06 202 ASP A N 1
ATOM 1714 C CA . ASP A 1 202 ? 8.390 -6.205 -5.581 1.00 92.06 202 ASP A CA 1
ATOM 1715 C C . ASP A 1 202 ? 7.587 -5.230 -4.713 1.00 92.06 202 ASP A C 1
ATOM 1717 O O . ASP A 1 202 ? 6.443 -5.511 -4.363 1.00 92.06 202 ASP A O 1
ATOM 1721 N N . LYS A 1 203 ? 8.153 -4.059 -4.386 1.00 91.06 203 LYS A N 1
ATOM 1722 C CA . LYS A 1 203 ? 7.441 -3.024 -3.619 1.00 91.06 203 LYS A CA 1
ATOM 1723 C C . LYS A 1 203 ? 6.207 -2.514 -4.359 1.00 91.06 203 LYS A C 1
ATOM 1725 O O . LYS A 1 203 ? 5.162 -2.342 -3.739 1.00 91.06 203 LYS A O 1
ATOM 1730 N N . ALA A 1 204 ? 6.306 -2.295 -5.667 1.00 91.44 204 ALA A N 1
ATOM 1731 C CA . ALA A 1 204 ? 5.174 -1.828 -6.458 1.00 91.44 204 ALA A CA 1
ATOM 1732 C C . ALA A 1 204 ? 4.090 -2.897 -6.559 1.00 91.44 204 ALA A C 1
ATOM 1734 O O . ALA A 1 204 ? 2.912 -2.586 -6.396 1.00 91.44 204 ALA A O 1
ATOM 1735 N N . ALA A 1 205 ? 4.487 -4.157 -6.749 1.00 92.06 205 ALA A N 1
ATOM 1736 C CA . ALA A 1 205 ? 3.573 -5.291 -6.720 1.00 92.06 205 ALA A CA 1
ATOM 1737 C C . ALA A 1 205 ? 2.883 -5.425 -5.354 1.00 92.06 205 ALA A C 1
ATOM 1739 O O . ALA A 1 205 ? 1.672 -5.630 -5.305 1.00 92.06 205 ALA A O 1
ATOM 1740 N N . PHE A 1 206 ? 3.624 -5.246 -4.255 1.00 92.50 206 PHE A N 1
ATOM 1741 C CA . PHE A 1 206 ? 3.065 -5.224 -2.906 1.00 92.50 206 PHE A CA 1
ATOM 1742 C C . PHE A 1 206 ? 2.016 -4.121 -2.752 1.00 92.50 206 PHE A C 1
ATOM 1744 O O . PHE A 1 206 ? 0.894 -4.418 -2.359 1.00 92.50 206 PHE A O 1
ATOM 1751 N N . TRP A 1 207 ? 2.337 -2.869 -3.096 1.00 93.12 207 TRP A N 1
ATOM 1752 C CA . TRP A 1 207 ? 1.387 -1.763 -2.953 1.00 93.12 207 TRP A CA 1
ATOM 1753 C C . TRP A 1 207 ? 0.163 -1.938 -3.848 1.00 93.12 207 TRP A C 1
ATOM 1755 O O . TRP A 1 207 ? -0.958 -1.751 -3.381 1.00 93.12 207 TRP A O 1
ATOM 1765 N N . LEU A 1 208 ? 0.355 -2.351 -5.102 1.00 93.25 208 LEU A N 1
ATOM 1766 C CA . LEU A 1 208 ? -0.749 -2.658 -6.008 1.00 93.25 208 LEU A CA 1
ATOM 1767 C C . LEU A 1 208 ? -1.674 -3.713 -5.397 1.00 93.25 208 LEU A C 1
ATOM 1769 O O . LEU A 1 208 ? -2.885 -3.506 -5.350 1.00 93.25 208 LEU A O 1
ATOM 1773 N N . LYS A 1 209 ? -1.109 -4.806 -4.876 1.00 94.25 209 LYS A N 1
ATOM 1774 C CA . LYS A 1 209 ? -1.870 -5.860 -4.206 1.00 94.25 209 LYS A CA 1
ATOM 1775 C C . LYS A 1 209 ? -2.585 -5.336 -2.957 1.00 94.25 209 LYS A C 1
ATOM 1777 O O . LYS A 1 209 ? -3.788 -5.528 -2.839 1.00 94.25 209 LYS A O 1
ATOM 1782 N N . PHE A 1 210 ? -1.885 -4.624 -2.077 1.00 94.88 210 PHE A N 1
ATOM 1783 C CA . PHE A 1 210 ? -2.427 -4.089 -0.825 1.00 94.88 210 PHE A CA 1
ATOM 1784 C C . PHE A 1 210 ? -3.637 -3.171 -1.052 1.00 94.88 210 PHE A C 1
ATOM 1786 O O . PHE A 1 210 ? -4.668 -3.337 -0.408 1.00 94.88 210 PHE A O 1
ATOM 1793 N N . TYR A 1 211 ? -3.554 -2.250 -2.016 1.00 94.31 211 TYR A N 1
ATOM 1794 C CA . TYR A 1 211 ? -4.668 -1.361 -2.373 1.00 94.31 211 TYR A CA 1
ATOM 1795 C C . TYR A 1 211 ? -5.787 -2.041 -3.164 1.00 94.31 211 TYR A C 1
ATOM 1797 O O . TYR A 1 211 ? -6.905 -1.528 -3.198 1.00 94.31 211 TYR A O 1
ATOM 1805 N N . THR A 1 212 ? -5.497 -3.174 -3.803 1.00 94.00 212 THR A N 1
ATOM 1806 C CA . THR A 1 212 ? -6.513 -3.991 -4.475 1.00 94.00 212 THR A CA 1
ATOM 1807 C C . THR A 1 212 ? -7.295 -4.823 -3.461 1.00 94.00 212 THR A C 1
ATOM 1809 O O . THR A 1 212 ? -8.516 -4.885 -3.528 1.00 94.00 212 THR A O 1
ATOM 1812 N N . GLU A 1 213 ? -6.608 -5.446 -2.502 1.00 93.81 213 GLU A N 1
ATOM 1813 C CA . GLU A 1 213 ? -7.231 -6.294 -1.479 1.00 93.81 213 GLU A CA 1
ATOM 1814 C C . GLU A 1 213 ? -7.876 -5.479 -0.350 1.00 93.81 213 GLU A C 1
ATOM 1816 O O . GLU A 1 213 ? -8.854 -5.928 0.244 1.00 93.81 213 GLU A O 1
ATOM 1821 N N . GLN A 1 214 ? -7.354 -4.279 -0.069 1.00 95.00 214 GLN A N 1
ATOM 1822 C CA . GLN A 1 214 ? -7.866 -3.342 0.941 1.00 95.00 214 GLN A CA 1
ATOM 1823 C C . GLN A 1 214 ? -8.012 -3.958 2.342 1.00 95.00 214 GLN A C 1
ATOM 1825 O O . GLN A 1 214 ? -8.903 -3.595 3.119 1.00 95.00 214 GLN A O 1
ATOM 1830 N N . ASP A 1 215 ? -7.121 -4.895 2.664 1.00 95.44 215 ASP A N 1
ATOM 1831 C CA . ASP A 1 215 ? -7.130 -5.647 3.912 1.00 95.44 215 ASP A CA 1
ATOM 1832 C C . ASP A 1 215 ? -6.083 -5.098 4.886 1.00 95.44 215 ASP A C 1
ATOM 1834 O O . ASP A 1 215 ? -4.878 -5.330 4.756 1.00 95.44 215 ASP A O 1
ATOM 1838 N N . LEU A 1 216 ? -6.562 -4.376 5.901 1.00 97.25 216 LEU A N 1
ATOM 1839 C CA . LEU A 1 216 ? -5.712 -3.760 6.918 1.00 97.25 216 LEU A CA 1
ATOM 1840 C C . LEU A 1 216 ? -5.000 -4.764 7.823 1.00 97.25 216 LEU A C 1
ATOM 1842 O O . LEU A 1 216 ? -4.031 -4.391 8.480 1.00 97.25 216 LEU A O 1
ATOM 1846 N N . ARG A 1 217 ? -5.404 -6.040 7.827 1.00 95.25 217 ARG A N 1
ATOM 1847 C CA . ARG A 1 217 ? -4.707 -7.085 8.593 1.00 95.25 217 ARG A CA 1
ATOM 1848 C C . ARG A 1 217 ? -3.282 -7.332 8.091 1.00 95.25 217 ARG A C 1
ATOM 1850 O O . ARG A 1 217 ? -2.471 -7.908 8.807 1.00 95.25 217 ARG A O 1
ATOM 1857 N N . GLN A 1 218 ? -2.961 -6.866 6.881 1.00 95.12 218 GLN A N 1
ATOM 1858 C CA . GLN A 1 218 ? -1.609 -6.905 6.317 1.00 95.12 218 GLN A CA 1
ATOM 1859 C C . GLN A 1 218 ? -0.676 -5.831 6.901 1.00 95.12 218 GLN A C 1
ATOM 1861 O O . GLN A 1 218 ? 0.540 -5.916 6.726 1.00 95.12 218 GLN A O 1
ATOM 1866 N N . VAL A 1 219 ? -1.215 -4.820 7.592 1.00 96.19 219 VAL A N 1
ATOM 1867 C CA . VAL A 1 219 ? -0.420 -3.766 8.232 1.00 96.19 219 VAL A CA 1
ATOM 1868 C C . VAL A 1 219 ? 0.069 -4.279 9.580 1.00 96.19 219 VAL A C 1
ATOM 1870 O O . VAL A 1 219 ? -0.667 -4.278 10.5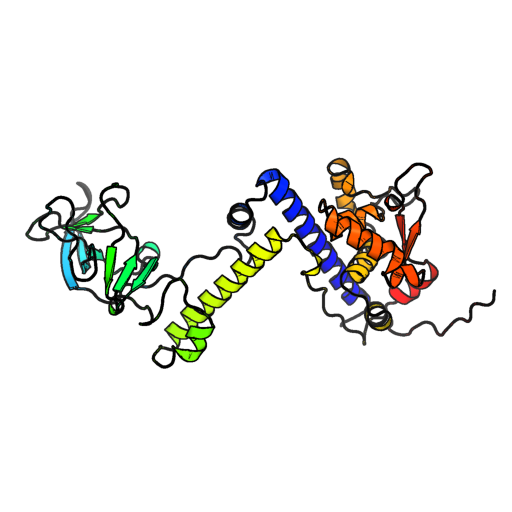68 1.00 96.19 219 VAL A O 1
ATOM 1873 N N . ALA A 1 220 ? 1.323 -4.727 9.615 1.00 95.75 220 ALA A N 1
ATOM 1874 C CA . ALA A 1 220 ? 1.911 -5.303 10.815 1.00 95.75 220 ALA A CA 1
ATOM 1875 C C . ALA A 1 220 ? 1.865 -4.309 11.992 1.00 95.75 220 ALA A C 1
ATOM 1877 O O . ALA A 1 220 ? 2.294 -3.161 11.840 1.00 95.75 220 ALA A O 1
ATOM 1878 N N . PRO A 1 221 ? 1.383 -4.735 13.170 1.00 97.31 221 PRO A N 1
ATOM 1879 C CA . PRO A 1 221 ? 1.383 -3.886 14.344 1.00 97.31 221 PRO A CA 1
ATOM 1880 C C . PRO A 1 221 ? 2.821 -3.681 14.850 1.00 97.31 221 PRO A C 1
ATOM 1882 O O . PRO A 1 221 ? 3.707 -4.505 14.591 1.00 97.31 221 PRO A O 1
ATOM 1885 N N . PRO A 1 222 ? 3.093 -2.594 15.588 1.00 96.56 222 PRO A N 1
ATOM 1886 C CA . PRO A 1 222 ? 4.445 -2.252 15.997 1.00 96.56 222 PRO A CA 1
ATOM 1887 C C . PRO A 1 222 ? 5.002 -3.288 16.985 1.00 96.56 222 PRO A C 1
ATOM 1889 O O . PRO A 1 222 ? 4.253 -3.793 17.834 1.00 96.56 222 PRO A O 1
ATOM 1892 N N . PRO A 1 223 ? 6.317 -3.578 16.938 1.00 95.38 223 PRO A N 1
ATOM 1893 C CA . PRO A 1 223 ? 6.965 -4.370 17.970 1.00 95.38 223 PRO A CA 1
ATOM 1894 C C . PRO A 1 223 ? 6.979 -3.591 19.289 1.00 95.38 223 PRO A C 1
ATOM 1896 O O . PRO A 1 223 ? 7.331 -2.401 19.335 1.00 95.38 223 PRO A O 1
ATOM 1899 N N . LEU A 1 224 ? 6.613 -4.286 20.363 1.00 93.31 224 LEU A N 1
ATOM 1900 C CA . LEU A 1 224 ? 6.541 -3.731 21.707 1.00 93.31 224 LEU A CA 1
ATOM 1901 C C . LEU A 1 224 ? 7.591 -4.366 22.618 1.00 93.31 224 LEU A C 1
ATOM 1903 O O . LEU A 1 224 ? 8.039 -5.486 22.395 1.00 93.31 224 LEU A O 1
ATOM 1907 N N . ASP A 1 225 ? 7.993 -3.617 23.637 1.00 91.75 225 ASP A N 1
ATOM 1908 C CA . ASP A 1 225 ? 8.969 -4.040 24.642 1.00 91.75 225 ASP A CA 1
ATOM 1909 C C . ASP A 1 225 ? 8.244 -4.424 25.938 1.00 91.75 225 ASP A C 1
ATOM 1911 O O . ASP A 1 225 ? 7.745 -3.553 26.656 1.00 91.75 225 ASP A O 1
ATOM 1915 N N . THR A 1 226 ? 8.177 -5.726 26.222 1.00 88.94 226 THR A N 1
ATOM 1916 C CA . THR A 1 226 ? 7.432 -6.292 27.358 1.00 88.94 226 THR A CA 1
ATOM 1917 C C . THR A 1 226 ? 8.114 -6.063 28.704 1.00 88.94 226 THR A C 1
ATOM 1919 O O . THR A 1 226 ? 7.452 -6.069 29.738 1.00 88.94 226 THR A O 1
ATOM 1922 N N . GLN A 1 227 ? 9.418 -5.776 28.736 1.00 85.88 227 GLN A N 1
ATOM 1923 C CA . GLN A 1 227 ? 10.139 -5.568 29.998 1.00 85.88 227 GLN A CA 1
ATOM 1924 C C . GLN A 1 227 ? 9.804 -4.223 30.655 1.00 85.88 227 GLN A C 1
ATOM 1926 O O . GLN A 1 227 ? 9.968 -4.056 31.862 1.00 85.88 227 GLN A O 1
ATOM 1931 N N . ALA A 1 228 ? 9.315 -3.260 29.871 1.00 78.31 228 ALA A N 1
ATOM 1932 C CA . ALA A 1 228 ? 9.110 -1.882 30.310 1.00 78.31 228 ALA A CA 1
ATOM 1933 C C . ALA A 1 228 ? 7.651 -1.395 30.208 1.00 78.31 228 ALA A C 1
ATOM 1935 O O . ALA A 1 228 ? 7.397 -0.192 30.321 1.00 78.31 228 ALA A O 1
ATOM 1936 N N . SER A 1 229 ? 6.688 -2.290 29.949 1.00 90.88 229 SER A N 1
ATOM 1937 C CA . SER A 1 229 ? 5.313 -1.899 29.621 1.00 90.88 229 SER A CA 1
ATOM 1938 C C . SER A 1 229 ? 4.276 -2.950 30.038 1.00 90.88 229 SER A C 1
ATOM 1940 O O . SER A 1 229 ? 4.166 -3.976 29.367 1.00 90.88 229 SER A O 1
ATOM 1942 N N . PRO A 1 230 ? 3.457 -2.673 31.075 1.00 92.50 230 PRO A N 1
ATOM 1943 C CA . PRO A 1 230 ? 2.233 -3.425 31.361 1.00 92.50 230 PRO A CA 1
ATOM 1944 C C . PRO A 1 230 ? 1.338 -3.622 30.138 1.00 92.50 230 PRO A C 1
ATOM 1946 O O . PRO A 1 230 ? 0.790 -4.697 29.943 1.00 92.50 230 PRO A O 1
ATOM 1949 N N . TYR A 1 231 ? 1.230 -2.615 29.270 1.00 94.19 231 TYR A N 1
ATOM 1950 C CA . TYR A 1 231 ? 0.461 -2.716 28.034 1.00 94.19 231 TYR A CA 1
ATOM 1951 C C . TYR A 1 231 ? 1.032 -3.769 27.067 1.00 94.19 231 TYR A C 1
ATOM 1953 O O . TYR A 1 231 ? 0.293 -4.580 26.512 1.00 94.19 231 TYR A O 1
ATOM 1961 N N . ALA A 1 232 ? 2.355 -3.796 26.879 1.00 95.06 232 ALA A N 1
ATOM 1962 C CA . ALA A 1 232 ? 3.005 -4.803 26.045 1.00 95.06 232 ALA A CA 1
ATOM 1963 C C . ALA A 1 232 ? 2.901 -6.208 26.661 1.00 95.06 232 ALA A C 1
ATOM 1965 O O . ALA A 1 232 ? 2.664 -7.170 25.934 1.00 95.06 232 ALA A O 1
ATOM 1966 N N . GLN A 1 233 ? 3.028 -6.320 27.989 1.00 94.81 233 GLN A N 1
ATOM 1967 C CA . GLN A 1 233 ? 2.813 -7.575 28.718 1.00 94.81 233 GLN A CA 1
ATOM 1968 C C . GLN A 1 233 ? 1.381 -8.074 28.552 1.00 94.81 233 GLN A C 1
ATOM 1970 O O . GLN A 1 233 ? 1.188 -9.247 28.271 1.00 94.81 233 GLN A O 1
ATOM 1975 N N . PHE A 1 234 ? 0.391 -7.188 28.650 1.00 95.19 234 PHE A N 1
ATOM 1976 C CA . PHE A 1 234 ? -1.015 -7.514 28.431 1.00 95.19 234 PHE A CA 1
ATOM 1977 C C . PHE A 1 234 ? -1.244 -8.080 27.020 1.00 95.19 234 PHE A C 1
ATOM 1979 O O . PHE A 1 234 ? -1.858 -9.132 26.864 1.00 95.19 234 PHE A O 1
ATOM 1986 N N . ILE A 1 235 ? -0.681 -7.451 25.982 1.00 96.44 235 ILE A N 1
ATOM 1987 C CA . ILE A 1 235 ? -0.756 -7.981 24.608 1.00 96.44 235 ILE A CA 1
ATOM 1988 C C . ILE A 1 235 ? -0.148 -9.380 24.495 1.00 96.44 235 ILE A C 1
ATOM 1990 O O . ILE A 1 235 ? -0.735 -10.242 23.843 1.00 96.44 235 ILE A O 1
ATOM 1994 N N . GLU A 1 236 ? 1.021 -9.601 25.099 1.00 96.12 236 GLU A N 1
ATOM 1995 C CA . GLU A 1 236 ? 1.714 -10.892 25.062 1.00 96.12 236 GLU A CA 1
ATOM 1996 C C . GLU A 1 236 ? 0.942 -11.972 25.834 1.00 96.12 236 GLU A C 1
ATOM 1998 O O . GLU A 1 236 ? 0.726 -13.065 25.310 1.00 96.12 236 GLU A O 1
ATOM 2003 N N . GLN A 1 237 ? 0.471 -11.649 27.040 1.00 95.12 237 GLN A N 1
ATOM 2004 C CA . GLN A 1 237 ? -0.285 -12.543 27.921 1.00 95.12 237 GLN A CA 1
ATOM 2005 C C . GLN A 1 237 ? -1.593 -13.011 27.278 1.00 95.12 237 GLN A C 1
ATOM 2007 O O . GLN A 1 237 ? -1.892 -14.203 27.315 1.00 95.12 237 GLN A O 1
ATOM 2012 N N . HIS A 1 238 ? -2.333 -12.100 26.642 1.00 95.75 238 HIS A N 1
ATOM 2013 C CA . HIS A 1 238 ? -3.590 -12.412 25.957 1.00 95.75 238 HIS A CA 1
ATOM 2014 C C . HIS A 1 238 ? -3.398 -12.828 24.485 1.00 95.75 238 HIS A C 1
ATOM 2016 O O . HIS A 1 238 ? -4.378 -13.070 23.781 1.00 95.75 238 HIS A O 1
ATOM 2022 N N . GLN A 1 239 ? -2.149 -12.917 24.006 1.00 96.56 239 GLN A N 1
ATOM 2023 C CA . GLN A 1 239 ? -1.791 -13.312 22.636 1.00 96.56 239 GLN A CA 1
ATOM 2024 C C . GLN A 1 239 ? -2.540 -12.513 21.554 1.00 96.56 239 GLN A C 1
ATOM 2026 O O . GLN A 1 239 ? -3.030 -13.071 20.570 1.00 96.56 239 GLN A O 1
ATOM 2031 N N . LEU A 1 240 ? -2.652 -11.195 21.738 1.00 97.94 240 LEU A N 1
ATOM 2032 C CA . LEU A 1 240 ? -3.514 -10.366 20.896 1.00 97.94 240 LEU A CA 1
ATOM 2033 C C . LEU A 1 240 ? -2.972 -10.254 19.461 1.00 97.94 240 LEU A C 1
ATOM 2035 O O . LEU A 1 240 ? -1.880 -9.729 19.221 1.00 97.94 240 LEU A O 1
ATOM 2039 N N . GLY A 1 241 ? -3.783 -10.717 18.506 1.00 97.19 241 GLY A N 1
ATOM 2040 C CA . GLY A 1 241 ? -3.550 -10.575 17.069 1.00 97.19 241 GLY A CA 1
ATOM 2041 C C . GLY A 1 241 ? -3.845 -9.167 16.545 1.00 97.19 241 GLY A C 1
ATOM 2042 O O . GLY A 1 241 ? -4.140 -8.245 17.304 1.00 97.19 241 GLY A O 1
ATOM 2043 N N . VAL A 1 242 ? -3.786 -8.991 15.224 1.00 97.88 242 VAL A N 1
ATOM 2044 C CA . VAL A 1 242 ? -3.995 -7.685 14.573 1.00 97.88 242 VAL A CA 1
ATOM 2045 C C . VAL A 1 242 ? -5.391 -7.134 14.866 1.00 97.88 242 VAL A C 1
ATOM 2047 O O . VAL A 1 242 ? -5.544 -5.974 15.244 1.00 97.88 242 VAL A O 1
ATOM 2050 N N . GLU A 1 243 ? -6.402 -7.987 14.745 1.00 98.12 243 GLU A N 1
ATOM 2051 C CA . GLU A 1 243 ? -7.803 -7.667 14.984 1.00 98.12 243 GLU A CA 1
ATOM 2052 C C . GLU A 1 243 ? -8.049 -7.195 16.421 1.00 98.12 243 GLU A C 1
ATOM 2054 O O . GLU A 1 243 ? -8.720 -6.179 16.621 1.00 98.12 243 GLU A O 1
ATOM 2059 N N . ASP A 1 244 ? -7.479 -7.888 17.410 1.00 98.38 244 ASP A N 1
ATOM 2060 C CA . ASP A 1 244 ? -7.651 -7.557 18.827 1.00 98.38 244 ASP A CA 1
ATOM 2061 C C . ASP A 1 244 ? -6.793 -6.365 19.260 1.00 98.38 244 ASP A C 1
ATOM 2063 O O . ASP A 1 244 ? -7.246 -5.540 20.052 1.00 98.38 244 ASP A O 1
ATOM 2067 N N . ARG A 1 245 ? -5.583 -6.199 18.714 1.00 98.44 245 ARG A N 1
ATOM 2068 C CA . ARG A 1 245 ? -4.759 -5.010 18.988 1.00 98.44 245 ARG A CA 1
ATOM 2069 C C . ARG A 1 245 ? -5.401 -3.742 18.439 1.00 98.44 245 ARG A C 1
ATOM 2071 O O . ARG A 1 245 ? -5.398 -2.725 19.127 1.00 98.44 245 ARG A O 1
ATOM 2078 N N . ALA A 1 246 ? -6.005 -3.797 17.248 1.00 98.50 246 ALA A N 1
ATOM 2079 C CA . ALA A 1 246 ? -6.761 -2.670 16.702 1.00 98.50 246 ALA A CA 1
ATOM 2080 C C . ALA A 1 246 ? -7.986 -2.341 17.571 1.00 98.50 246 ALA A C 1
ATOM 2082 O O . ALA A 1 246 ? -8.236 -1.170 17.859 1.00 98.50 246 ALA A O 1
ATOM 2083 N N . LEU A 1 247 ? -8.710 -3.367 18.040 1.00 98.50 247 LEU A N 1
ATOM 2084 C CA . LEU A 1 247 ? -9.841 -3.214 18.958 1.00 98.50 247 LEU A CA 1
ATOM 2085 C C . LEU A 1 247 ? -9.413 -2.563 20.282 1.00 98.50 247 LEU A C 1
ATOM 2087 O O . LEU A 1 247 ? -10.041 -1.599 20.729 1.00 98.50 247 LEU A O 1
ATOM 2091 N N . LEU A 1 248 ? -8.326 -3.050 20.887 1.00 98.19 248 LEU A N 1
ATOM 2092 C CA . LEU A 1 248 ? -7.768 -2.517 22.127 1.00 98.19 248 LEU A CA 1
ATOM 2093 C C . LEU A 1 248 ? -7.341 -1.059 21.961 1.00 98.19 248 LEU A C 1
ATOM 2095 O O . LEU A 1 248 ? -7.809 -0.202 22.710 1.00 98.19 248 LEU A O 1
ATOM 2099 N N . ALA A 1 249 ? -6.504 -0.771 20.959 1.00 97.81 249 ALA A N 1
ATOM 2100 C CA . ALA A 1 249 ? -5.996 0.570 20.690 1.00 97.81 249 ALA A CA 1
ATOM 2101 C C . ALA A 1 249 ? -7.142 1.565 20.455 1.00 97.81 249 ALA A C 1
ATOM 2103 O O . ALA A 1 249 ? -7.136 2.655 21.027 1.00 97.81 249 ALA A O 1
ATOM 2104 N N . LEU A 1 250 ? -8.152 1.172 19.667 1.00 98.12 250 LEU A N 1
ATOM 2105 C CA . LEU A 1 250 ? -9.337 1.987 19.404 1.00 98.12 250 LEU A CA 1
ATOM 2106 C C . LEU A 1 250 ? -10.106 2.296 20.693 1.00 98.12 250 LEU A C 1
ATOM 2108 O O . LEU A 1 250 ? -10.487 3.443 20.925 1.00 98.12 250 LEU A O 1
ATOM 2112 N N . THR A 1 251 ? -10.301 1.288 21.542 1.00 96.38 251 THR A N 1
ATOM 2113 C CA . THR A 1 251 ? -11.092 1.405 22.773 1.00 96.38 251 THR A CA 1
ATOM 2114 C C . THR A 1 251 ? -10.403 2.288 23.819 1.00 96.38 251 THR A C 1
ATOM 2116 O O . THR A 1 251 ? -11.064 3.080 24.494 1.00 96.38 251 THR A O 1
ATOM 2119 N N . ILE A 1 252 ? -9.073 2.211 23.943 1.00 95.44 252 ILE A N 1
ATOM 2120 C CA . ILE A 1 252 ? -8.322 2.983 24.949 1.00 95.44 252 ILE A CA 1
ATOM 2121 C C . ILE A 1 252 ? -7.868 4.363 24.461 1.00 95.44 252 ILE A C 1
ATOM 2123 O O . ILE A 1 252 ? -7.434 5.173 25.279 1.00 95.44 252 ILE A O 1
ATOM 2127 N N . ALA A 1 253 ? -7.963 4.663 23.161 1.00 95.44 253 ALA A N 1
ATOM 2128 C CA . ALA A 1 253 ? -7.415 5.888 22.572 1.00 95.44 253 ALA A CA 1
ATOM 2129 C C . ALA A 1 253 ? -7.829 7.162 23.330 1.00 95.44 253 ALA A C 1
ATOM 2131 O O . ALA A 1 253 ? -6.974 7.960 23.717 1.00 95.44 253 ALA A O 1
ATOM 2132 N N . ASN A 1 254 ? -9.125 7.310 23.627 1.00 92.38 254 ASN A N 1
ATOM 2133 C CA . ASN A 1 254 ? -9.662 8.478 24.333 1.00 92.38 254 ASN A CA 1
ATOM 2134 C C . ASN A 1 254 ? -9.263 8.553 25.816 1.00 92.38 254 ASN A C 1
ATOM 2136 O O . ASN A 1 254 ? -9.284 9.642 26.385 1.00 92.38 254 ASN A O 1
ATOM 2140 N N . GLN A 1 255 ? -8.904 7.427 26.445 1.00 90.44 255 GLN A N 1
ATOM 2141 C CA . GLN A 1 255 ? -8.429 7.404 27.837 1.00 90.44 255 GLN A CA 1
ATOM 2142 C C . GLN A 1 255 ? -7.026 8.010 27.955 1.00 90.44 255 GLN A C 1
ATOM 2144 O O . GLN A 1 255 ? -6.673 8.596 28.973 1.00 90.44 255 GLN A O 1
ATOM 2149 N N . ILE A 1 256 ? -6.227 7.876 26.897 1.00 90.69 256 ILE A N 1
ATOM 2150 C CA . ILE A 1 256 ? -4.830 8.321 26.858 1.00 90.69 256 ILE A CA 1
ATOM 2151 C C . ILE A 1 256 ? -4.734 9.714 26.250 1.00 90.69 256 ILE A C 1
ATOM 2153 O O . ILE A 1 256 ? -3.979 10.565 26.717 1.00 90.69 256 ILE A O 1
ATOM 2157 N N . ARG A 1 257 ? -5.510 9.944 25.192 1.00 92.00 257 ARG A N 1
ATOM 2158 C CA . ARG A 1 257 ? -5.587 11.202 24.461 1.00 92.00 257 ARG A CA 1
ATOM 2159 C C . ARG A 1 257 ? -7.050 11.523 24.166 1.00 92.00 257 ARG A C 1
ATOM 2161 O O . ARG A 1 257 ? -7.576 11.068 23.151 1.00 92.00 257 ARG A O 1
ATOM 2168 N N . PRO A 1 258 ? -7.709 12.319 25.026 1.00 91.62 258 PRO A N 1
ATOM 2169 C CA . PRO A 1 258 ? -9.122 12.677 24.877 1.00 91.62 258 PRO A CA 1
ATOM 2170 C C . PRO A 1 258 ? -9.498 13.287 23.516 1.00 91.62 258 PRO A C 1
ATOM 2172 O O . PRO A 1 258 ? -10.653 13.219 23.106 1.00 91.62 258 PRO A O 1
ATOM 2175 N N . ASP A 1 259 ? -8.538 13.898 22.820 1.00 93.75 259 ASP A N 1
ATOM 2176 C CA . ASP A 1 259 ? -8.688 14.538 21.512 1.00 93.75 259 ASP A CA 1
ATOM 2177 C C . ASP A 1 259 ? -8.392 13.609 20.321 1.00 93.75 259 ASP A C 1
ATOM 2179 O O . ASP A 1 259 ? -8.634 13.991 19.178 1.00 93.75 259 ASP A O 1
ATOM 2183 N N . TYR A 1 260 ? -7.878 12.397 20.550 1.00 96.31 260 TYR A N 1
ATOM 2184 C CA . TYR A 1 260 ? -7.307 11.558 19.492 1.00 96.31 260 TYR A CA 1
ATOM 2185 C C . TYR A 1 260 ? -8.320 11.179 18.403 1.00 96.31 260 TYR A C 1
ATOM 2187 O O . TYR A 1 260 ? -8.019 11.295 17.217 1.00 96.31 260 TYR A O 1
ATOM 2195 N N . LEU A 1 261 ? -9.537 10.778 18.788 1.00 96.94 261 LEU A N 1
ATOM 2196 C CA . LEU A 1 261 ? -10.605 10.441 17.839 1.00 96.94 261 LEU A CA 1
ATOM 2197 C C . LEU A 1 261 ? -11.478 11.647 17.460 1.00 96.94 261 LEU A C 1
ATOM 2199 O O . LEU A 1 261 ? -12.410 11.499 16.674 1.00 96.94 261 LEU A O 1
ATOM 2203 N N . LEU A 1 262 ? -11.196 12.850 17.976 1.00 94.94 262 LEU A N 1
ATOM 2204 C CA . LEU A 1 262 ? -11.996 14.050 17.707 1.00 94.94 262 LEU A CA 1
ATOM 2205 C C . LEU A 1 262 ? -12.192 14.340 16.202 1.00 94.94 262 LEU A C 1
ATOM 2207 O O . LEU A 1 262 ? -13.317 14.675 15.822 1.00 94.94 262 LEU A O 1
ATOM 2211 N N . PRO A 1 263 ? -11.188 14.148 15.315 1.00 94.50 263 PRO A N 1
ATOM 2212 C CA . PRO A 1 263 ? -11.375 14.340 13.875 1.00 94.50 263 PRO A CA 1
ATOM 2213 C C . PRO A 1 263 ? -12.438 13.426 13.241 1.00 94.50 263 PRO A C 1
ATOM 2215 O O . PRO A 1 263 ? -12.946 13.741 12.165 1.00 94.50 263 PRO A O 1
ATOM 2218 N N . LEU A 1 264 ? -12.797 12.307 13.884 1.00 96.56 264 LEU A N 1
ATOM 2219 C CA . LEU A 1 264 ? -13.814 11.384 13.377 1.00 96.56 264 LEU A CA 1
ATOM 2220 C C . LEU A 1 264 ? -15.239 11.938 13.489 1.00 96.56 264 LEU A C 1
ATOM 2222 O O . LEU A 1 264 ? -16.105 11.472 12.757 1.00 96.56 264 LEU A O 1
ATOM 2226 N N . ILE A 1 265 ? -15.492 12.957 14.323 1.00 95.06 265 ILE A N 1
ATOM 2227 C CA . ILE A 1 265 ? -16.825 13.576 14.446 1.00 95.06 265 ILE A CA 1
ATOM 2228 C C . ILE A 1 265 ? -17.297 14.133 13.100 1.00 95.06 265 ILE A C 1
ATOM 2230 O O . ILE A 1 265 ? -18.408 13.841 12.662 1.00 95.06 265 ILE A O 1
ATOM 2234 N N . GLU A 1 266 ? -16.453 14.914 12.421 1.00 93.62 266 GLU A N 1
ATOM 2235 C CA . GLU A 1 266 ? -16.804 15.472 11.110 1.00 93.62 266 GLU A CA 1
ATOM 2236 C C . GLU A 1 266 ? -16.894 14.376 10.045 1.00 93.62 266 GLU A C 1
ATOM 2238 O O . GLU A 1 266 ? -17.764 14.419 9.176 1.00 93.62 266 GLU A O 1
ATOM 2243 N N . ARG A 1 267 ? -16.052 13.339 10.141 1.00 94.44 267 ARG A N 1
ATOM 2244 C CA . ARG A 1 267 ? -16.094 12.213 9.202 1.00 94.44 267 ARG A CA 1
ATOM 2245 C C . ARG A 1 267 ? -17.359 11.372 9.346 1.00 94.44 267 ARG A C 1
ATOM 2247 O O . ARG A 1 267 ? -17.912 10.979 8.328 1.00 94.44 267 ARG A O 1
ATOM 2254 N N . ALA A 1 268 ? -17.863 11.161 10.560 1.00 94.44 268 ALA A N 1
ATOM 2255 C CA . ALA A 1 268 ? -19.095 10.408 10.803 1.00 94.44 268 ALA A CA 1
ATOM 2256 C C . ALA A 1 268 ? -20.334 11.087 10.199 1.00 94.44 268 ALA A C 1
ATOM 2258 O O . ALA A 1 268 ? -21.282 10.412 9.810 1.00 94.44 268 ALA A O 1
ATOM 2259 N N . ARG A 1 269 ? -20.317 12.422 10.058 1.00 92.06 269 ARG A N 1
ATOM 2260 C CA . ARG A 1 269 ? -21.386 13.162 9.364 1.00 92.06 269 ARG A CA 1
ATOM 2261 C C . ARG A 1 269 ? -21.430 12.861 7.867 1.00 92.06 269 ARG A C 1
ATOM 2263 O O . ARG A 1 269 ? -22.507 12.871 7.283 1.00 92.06 269 ARG A O 1
ATOM 2270 N N . LEU A 1 270 ? -20.269 12.624 7.255 1.00 92.75 270 LEU A N 1
ATOM 2271 C CA . LEU A 1 270 ? -20.137 12.309 5.828 1.00 92.75 270 LEU A CA 1
ATOM 2272 C C . LEU A 1 270 ? -20.221 10.800 5.552 1.00 92.75 270 LEU A C 1
ATOM 2274 O O . LEU A 1 270 ? -20.620 10.394 4.463 1.00 92.75 270 LEU A O 1
ATOM 2278 N N . HIS A 1 271 ? -19.871 9.977 6.541 1.00 94.44 271 HIS A N 1
ATOM 2279 C CA . HIS A 1 271 ? -19.803 8.521 6.451 1.00 94.44 271 HIS A CA 1
ATOM 2280 C C . HIS A 1 271 ? -20.552 7.891 7.636 1.00 94.44 271 HIS A C 1
ATOM 2282 O O . HIS A 1 271 ? -19.928 7.561 8.645 1.00 94.44 271 HIS A O 1
ATOM 2288 N N . PRO A 1 272 ? -21.888 7.732 7.550 1.00 90.25 272 PRO A N 1
ATOM 2289 C CA . PRO A 1 272 ? -22.691 7.165 8.638 1.00 90.25 272 PRO A CA 1
ATOM 2290 C C . PRO A 1 272 ? -22.270 5.743 9.034 1.00 90.25 272 PRO A C 1
ATOM 2292 O O . PRO A 1 272 ? -22.439 5.336 10.179 1.00 90.25 272 PRO A O 1
ATOM 2295 N N . ASP A 1 273 ? -21.676 5.004 8.095 1.00 92.25 273 ASP A N 1
ATOM 2296 C CA . ASP A 1 273 ? -21.100 3.675 8.288 1.00 92.25 273 ASP A CA 1
ATOM 2297 C C . ASP A 1 273 ? -19.826 3.666 9.152 1.00 92.25 273 ASP A C 1
ATOM 2299 O O . ASP A 1 273 ? -19.349 2.594 9.500 1.00 92.25 273 ASP A O 1
ATOM 2303 N N . LEU A 1 274 ? -19.288 4.830 9.546 1.00 96.88 274 LEU A N 1
ATOM 2304 C CA . LEU A 1 274 ? -18.241 4.949 10.574 1.00 96.88 274 LEU A CA 1
ATOM 2305 C C . LEU A 1 274 ? -18.782 4.704 11.997 1.00 96.88 274 LEU A C 1
ATOM 2307 O O . LEU A 1 274 ? -18.020 4.379 12.914 1.00 96.88 274 LEU A O 1
ATOM 2311 N N . GLY A 1 275 ? -20.086 4.907 12.201 1.00 95.75 275 GLY A N 1
ATOM 2312 C CA . GLY A 1 275 ? -20.715 4.880 13.516 1.00 95.75 275 GLY A CA 1
ATOM 2313 C C . GLY A 1 275 ? -20.151 5.937 14.468 1.00 95.75 275 GLY A C 1
ATOM 2314 O O . GLY A 1 275 ? -19.832 7.061 14.077 1.00 95.75 275 GLY A O 1
ATOM 2315 N N . GLY A 1 276 ? -20.016 5.549 15.734 1.00 95.56 276 GLY A N 1
ATOM 2316 C CA . GLY A 1 276 ? -19.575 6.426 16.813 1.00 95.56 276 GLY A CA 1
ATOM 2317 C C . GLY A 1 276 ? -20.731 7.016 17.609 1.00 95.56 276 GLY A C 1
ATOM 2318 O O . GLY A 1 276 ? -21.830 7.225 17.101 1.00 95.56 276 GLY A O 1
ATOM 2319 N N . ALA A 1 277 ? -20.467 7.304 18.879 1.00 93.81 277 ALA A N 1
ATOM 2320 C CA . ALA A 1 277 ? -21.430 7.893 19.795 1.00 93.81 277 ALA A CA 1
ATOM 2321 C C . ALA A 1 277 ? -20.906 9.204 20.391 1.00 93.81 277 ALA A C 1
ATOM 2323 O O . ALA A 1 277 ? -19.699 9.438 20.501 1.00 93.81 277 ALA A O 1
ATOM 2324 N N . SER A 1 278 ? -21.837 10.057 20.816 1.00 87.12 278 SER A N 1
ATOM 2325 C CA . SER A 1 278 ? -21.537 11.243 21.623 1.00 87.12 278 SER A CA 1
ATOM 2326 C C . SER A 1 278 ? -21.738 10.931 23.103 1.00 87.12 278 SER A C 1
ATOM 2328 O O . SER A 1 278 ? -22.751 10.352 23.498 1.00 87.12 278 SER A O 1
ATOM 2330 N N . GLY A 1 279 ? -20.780 11.326 23.940 1.00 80.81 279 GLY A N 1
ATOM 2331 C CA . GLY A 1 279 ? -20.911 11.206 25.389 1.00 80.81 279 GLY A CA 1
ATOM 2332 C C . GLY A 1 279 ? -21.837 12.274 25.974 1.00 80.81 279 GLY A C 1
ATOM 2333 O O . GLY A 1 279 ? -21.972 13.368 25.434 1.00 80.81 279 GLY A O 1
ATOM 2334 N N . ARG A 1 280 ? -22.439 11.988 27.138 1.00 84.38 280 ARG A N 1
ATOM 2335 C CA . ARG A 1 280 ? -23.179 13.008 27.911 1.00 84.38 280 ARG A CA 1
ATOM 2336 C C . ARG A 1 280 ? -22.240 14.022 28.573 1.00 84.38 280 ARG A C 1
ATOM 2338 O O . ARG A 1 280 ? -22.557 15.203 28.636 1.00 84.38 280 ARG A O 1
ATOM 2345 N N . GLY A 1 281 ? -21.095 13.549 29.073 1.00 86.88 281 GLY A N 1
ATOM 2346 C CA . GLY A 1 281 ? -20.042 14.386 29.666 1.00 86.88 281 GLY A CA 1
ATOM 2347 C C . GLY A 1 281 ? -18.799 14.521 28.783 1.00 86.88 281 GLY A C 1
ATOM 2348 O O . GLY A 1 281 ? -18.205 15.594 28.708 1.00 86.88 281 GLY A O 1
ATOM 2349 N N . PHE A 1 282 ? -18.419 13.449 28.083 1.00 90.38 282 PHE A N 1
ATOM 2350 C CA . PHE A 1 282 ? -17.283 13.450 27.163 1.00 90.38 282 PHE A CA 1
ATOM 2351 C C . PHE A 1 282 ? -17.677 14.070 25.818 1.00 90.38 282 PHE A C 1
ATOM 2353 O O . PHE A 1 282 ? -18.543 13.545 25.122 1.00 90.38 282 PHE A O 1
ATOM 2360 N N . LYS A 1 283 ? -17.025 15.178 25.450 1.00 89.44 283 LYS A N 1
ATOM 2361 C CA . LYS A 1 283 ? -17.300 15.948 24.222 1.00 89.44 283 LYS A CA 1
ATOM 2362 C C . LYS A 1 283 ? -16.474 15.493 23.007 1.00 89.44 283 LYS A C 1
ATOM 2364 O O . LYS A 1 283 ? -16.253 16.282 22.094 1.00 89.44 283 LYS A O 1
ATOM 2369 N N . GLY A 1 284 ? -15.982 14.256 23.021 1.00 92.06 284 GLY A N 1
ATOM 2370 C CA . GLY A 1 284 ? -15.242 13.652 21.911 1.00 92.06 284 GLY A CA 1
ATOM 2371 C C . GLY A 1 284 ? -16.042 12.568 21.189 1.00 92.06 284 GLY A C 1
ATOM 2372 O O . GLY A 1 284 ? -17.206 12.314 21.500 1.00 92.06 284 GLY A O 1
ATOM 2373 N N . PHE A 1 285 ? -15.391 11.914 20.228 1.00 96.25 285 PHE A N 1
ATOM 2374 C CA . PHE A 1 285 ? -15.939 10.769 19.502 1.00 96.25 285 PHE A CA 1
ATOM 2375 C C . PHE A 1 285 ? -15.760 9.490 20.325 1.00 96.25 285 PHE A C 1
ATOM 2377 O O . PHE A 1 285 ? -14.624 9.099 20.586 1.00 96.25 285 PHE A O 1
ATOM 2384 N N . ILE A 1 286 ? -16.843 8.825 20.731 1.00 96.75 286 ILE A N 1
ATOM 2385 C CA . ILE A 1 286 ? -16.770 7.524 21.414 1.00 96.75 286 ILE A CA 1
ATOM 2386 C C . ILE A 1 286 ? -16.866 6.418 20.358 1.00 96.75 286 ILE A C 1
ATOM 2388 O O . ILE A 1 286 ? -17.885 6.355 19.667 1.00 96.75 286 ILE A O 1
ATOM 2392 N N . PRO A 1 287 ? -15.850 5.550 20.209 1.00 97.75 287 PRO A N 1
ATOM 2393 C CA . PRO A 1 287 ? -15.889 4.492 19.211 1.00 97.75 287 PRO A CA 1
ATOM 2394 C C . PRO A 1 287 ? -16.953 3.444 19.555 1.00 97.75 287 PRO A C 1
ATOM 2396 O O . PRO A 1 287 ? -17.215 3.140 20.719 1.00 97.75 287 PRO A O 1
ATOM 2399 N N . THR A 1 288 ? -17.560 2.891 18.512 1.00 98.00 288 THR A N 1
ATOM 2400 C CA . THR A 1 288 ? -18.601 1.851 18.581 1.00 98.00 288 THR A CA 1
ATOM 2401 C C . THR A 1 288 ? -18.122 0.570 17.909 1.00 98.00 288 THR A C 1
ATOM 2403 O O . THR A 1 288 ? -17.083 0.577 17.241 1.00 98.00 288 THR A O 1
ATOM 2406 N N . GLY A 1 289 ? -18.873 -0.524 18.048 1.00 97.94 289 GLY A N 1
ATOM 2407 C CA . GLY A 1 289 ? -18.620 -1.736 17.263 1.00 97.94 289 GLY A CA 1
ATOM 2408 C C . GLY A 1 289 ? -18.573 -1.434 15.760 1.00 97.94 289 GLY A C 1
ATOM 2409 O O . GLY A 1 289 ? -17.693 -1.915 15.053 1.00 97.94 289 GLY A O 1
ATOM 2410 N N . GLU A 1 290 ? -19.438 -0.535 15.291 1.00 97.81 290 GLU A N 1
ATOM 2411 C CA . GLU A 1 290 ? -19.466 -0.072 13.906 1.00 97.81 290 GLU A CA 1
ATOM 2412 C C . GLU A 1 290 ? -18.189 0.689 13.527 1.00 97.81 290 GLU A C 1
ATOM 2414 O O . GLU A 1 290 ? -17.665 0.494 12.438 1.00 97.81 290 GLU A O 1
ATOM 2419 N N . THR A 1 291 ? -17.602 1.463 14.445 1.00 98.56 291 THR A N 1
ATOM 2420 C CA . THR A 1 291 ? -16.300 2.119 14.219 1.00 98.56 291 THR A CA 1
ATOM 2421 C C . THR A 1 291 ? -15.182 1.103 14.006 1.00 98.56 291 THR A C 1
ATOM 2423 O O . THR A 1 291 ? -14.338 1.293 13.128 1.00 98.56 291 THR A O 1
ATOM 2426 N N . TYR A 1 292 ? -15.178 0.009 14.772 1.00 98.56 292 TYR A N 1
ATOM 2427 C CA . TYR A 1 292 ? -14.222 -1.080 14.577 1.00 98.56 292 TYR A CA 1
ATOM 2428 C C . TYR A 1 292 ? -14.431 -1.791 13.233 1.00 98.56 292 TYR A C 1
ATOM 2430 O O . TYR A 1 292 ? -13.471 -2.002 12.489 1.00 98.56 292 TYR A O 1
ATOM 2438 N N . LEU A 1 293 ? -15.682 -2.102 12.882 1.00 98.25 293 LEU A N 1
ATOM 2439 C CA . LEU A 1 293 ? -16.018 -2.729 11.601 1.00 98.25 293 LEU A CA 1
ATOM 2440 C C . LEU A 1 293 ? -15.684 -1.814 10.417 1.00 98.25 293 LEU A C 1
ATOM 2442 O O . LEU A 1 293 ? -15.133 -2.279 9.421 1.00 98.25 293 LEU A O 1
ATOM 2446 N N . PHE A 1 294 ? -15.936 -0.512 10.529 1.00 98.25 294 PHE A N 1
ATOM 2447 C CA . PHE A 1 294 ? -15.539 0.470 9.529 1.00 98.25 294 PHE A CA 1
ATOM 2448 C C . PHE A 1 294 ? -14.024 0.498 9.346 1.00 98.25 294 PHE A C 1
ATOM 2450 O O . PHE A 1 294 ? -13.538 0.431 8.218 1.00 98.25 294 PHE A O 1
ATOM 2457 N N . LEU A 1 295 ? -13.270 0.565 10.445 1.00 98.50 295 LEU A N 1
ATOM 2458 C CA . LEU A 1 295 ? -11.813 0.561 10.403 1.00 98.50 295 LEU A CA 1
ATOM 2459 C C . LEU A 1 295 ? -11.308 -0.704 9.701 1.00 98.50 295 LEU A C 1
ATOM 2461 O O . LEU A 1 295 ? -10.667 -0.619 8.653 1.00 98.50 295 LEU A O 1
ATOM 2465 N N . MET A 1 296 ? -11.656 -1.877 10.225 1.00 98.19 296 MET A N 1
ATOM 2466 C CA . MET A 1 296 ? -11.048 -3.142 9.813 1.00 98.19 296 MET A CA 1
ATOM 2467 C C . MET A 1 296 ? -11.616 -3.698 8.501 1.00 98.19 296 MET A C 1
ATOM 2469 O O . MET A 1 296 ? -10.864 -4.258 7.707 1.00 98.19 296 MET A O 1
ATOM 2473 N N . ALA A 1 297 ? -12.901 -3.481 8.212 1.00 97.12 297 ALA A N 1
ATOM 2474 C CA . ALA A 1 297 ? -13.584 -4.051 7.047 1.00 97.12 297 ALA A CA 1
ATOM 2475 C C . ALA A 1 297 ? -14.031 -3.018 6.000 1.00 97.12 297 ALA A C 1
ATOM 2477 O O . ALA A 1 297 ? -14.216 -3.356 4.827 1.00 97.12 297 ALA A O 1
ATOM 2478 N N . GLY A 1 298 ? -14.250 -1.765 6.409 1.00 95.44 298 GLY A N 1
ATOM 2479 C CA . GLY A 1 298 ? -14.875 -0.742 5.572 1.00 95.44 298 GLY A CA 1
ATOM 2480 C C . GLY A 1 298 ? -16.230 -1.209 5.044 1.00 95.44 298 GLY A C 1
ATOM 2481 O O . GLY A 1 298 ? -17.085 -1.655 5.809 1.00 95.44 298 GLY A O 1
ATOM 2482 N N . ARG A 1 299 ? -16.408 -1.136 3.719 1.00 94.06 299 ARG A N 1
ATOM 2483 C CA . ARG A 1 299 ? -17.636 -1.546 3.012 1.00 94.06 299 ARG A CA 1
ATOM 2484 C C . ARG A 1 299 ? -17.558 -2.952 2.392 1.00 94.06 299 ARG A C 1
ATOM 2486 O O . ARG A 1 299 ? -18.465 -3.340 1.661 1.00 94.06 299 ARG A O 1
ATOM 2493 N N . ASN A 1 3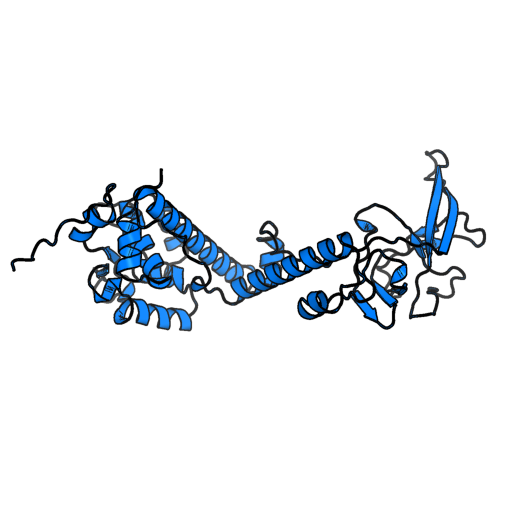00 ? -16.511 -3.736 2.675 1.00 94.62 300 ASN A N 1
ATOM 2494 C CA . ASN A 1 300 ? -16.414 -5.125 2.212 1.00 94.62 300 ASN A CA 1
ATOM 2495 C C . ASN A 1 300 ? -17.330 -6.023 3.059 1.00 94.62 300 ASN A C 1
ATOM 2497 O O . ASN A 1 300 ? -17.011 -6.349 4.200 1.00 94.62 300 ASN A O 1
ATOM 2501 N N . THR A 1 301 ? -18.469 -6.436 2.505 1.00 94.00 301 THR A N 1
ATOM 2502 C CA . THR A 1 301 ? -19.505 -7.196 3.225 1.00 94.00 301 THR A CA 1
ATOM 2503 C C . THR A 1 301 ? -19.030 -8.557 3.735 1.00 94.00 301 THR A C 1
ATOM 2505 O O . THR A 1 301 ? -19.401 -8.948 4.841 1.00 94.00 301 THR A O 1
ATOM 2508 N N . PHE A 1 302 ? -18.180 -9.262 2.985 1.00 95.88 302 PHE A N 1
ATOM 2509 C CA . PHE A 1 302 ? -17.640 -10.559 3.405 1.00 95.88 302 PHE A CA 1
ATOM 2510 C C . PHE A 1 302 ? -16.664 -10.409 4.573 1.00 95.88 302 PHE A C 1
ATOM 2512 O O . PHE A 1 302 ? -16.783 -11.111 5.578 1.00 95.88 302 PHE A O 1
ATOM 2519 N N . LEU A 1 303 ? -15.737 -9.453 4.475 1.00 96.25 303 LEU A N 1
ATOM 2520 C CA . LEU A 1 303 ? -14.791 -9.167 5.552 1.00 96.25 303 LEU A CA 1
ATOM 2521 C C . LEU A 1 303 ? -15.509 -8.625 6.798 1.00 96.25 303 LEU A C 1
ATOM 2523 O O . LEU A 1 303 ? -15.151 -8.989 7.915 1.00 96.25 303 LEU A O 1
ATOM 2527 N N . ARG A 1 304 ? -16.569 -7.824 6.617 1.00 96.62 304 ARG A N 1
ATOM 2528 C CA . ARG A 1 304 ? -17.433 -7.371 7.717 1.00 96.62 304 ARG A CA 1
ATOM 2529 C C . ARG A 1 304 ? -18.037 -8.546 8.474 1.00 96.62 304 ARG A C 1
ATOM 2531 O O . ARG A 1 304 ? -17.928 -8.570 9.691 1.00 96.62 304 ARG A O 1
ATOM 2538 N N . GLY A 1 305 ? -18.620 -9.524 7.775 1.00 96.88 305 GLY A N 1
ATOM 2539 C CA . GLY A 1 305 ? -19.190 -10.715 8.413 1.00 96.88 305 GLY A CA 1
ATOM 2540 C C . GLY A 1 305 ? -18.160 -11.480 9.249 1.00 96.88 305 GLY A C 1
ATOM 2541 O O . GLY A 1 305 ? -18.427 -11.815 10.400 1.00 96.88 305 GLY A O 1
ATOM 2542 N N . HIS A 1 306 ? -16.951 -11.664 8.712 1.00 96.94 306 HIS A N 1
ATOM 2543 C CA . HIS A 1 306 ? -15.855 -12.307 9.437 1.00 96.94 306 HIS A CA 1
ATOM 2544 C C . HIS A 1 306 ? -15.430 -11.531 10.694 1.00 96.94 306 HIS A C 1
ATOM 2546 O O . HIS A 1 306 ? -15.186 -12.128 11.738 1.00 96.94 306 HIS A O 1
ATOM 2552 N N . LEU A 1 307 ? -15.366 -10.200 10.621 1.00 97.56 307 LEU A N 1
ATOM 2553 C CA . LEU A 1 307 ? -14.974 -9.365 11.759 1.00 97.56 307 LEU A CA 1
ATOM 2554 C C . LEU A 1 307 ? -16.092 -9.184 12.790 1.00 97.56 307 LEU A C 1
ATOM 2556 O O . LEU A 1 307 ? -15.797 -8.993 13.965 1.00 97.56 307 LEU A O 1
ATOM 2560 N N . MET A 1 308 ? -17.358 -9.284 12.380 1.00 97.44 308 MET A N 1
ATOM 2561 C CA . MET A 1 308 ? -18.490 -9.383 13.303 1.00 97.44 308 MET A CA 1
ATOM 2562 C C . MET A 1 308 ? -18.404 -10.681 14.111 1.00 97.44 308 MET A C 1
ATOM 2564 O O . MET A 1 308 ? -18.512 -10.636 15.332 1.00 97.44 308 MET A O 1
ATOM 2568 N N . GLU A 1 309 ? -18.155 -11.816 13.448 1.00 96.75 309 GLU A N 1
ATOM 2569 C CA . GLU A 1 309 ? -17.916 -13.102 14.118 1.00 96.75 309 GLU A CA 1
ATOM 2570 C C . GLU A 1 309 ? -16.691 -13.021 15.040 1.00 96.75 309 GLU A C 1
ATOM 2572 O O . GLU A 1 309 ? -16.749 -13.462 16.186 1.00 96.75 309 GLU A O 1
ATOM 2577 N N . HIS A 1 310 ? -15.596 -12.401 14.581 1.00 96.88 310 HIS A N 1
ATOM 2578 C CA . HIS A 1 310 ? -14.416 -12.195 15.418 1.00 96.88 310 HIS A CA 1
ATOM 2579 C C . HIS A 1 310 ? -14.754 -11.407 16.680 1.00 96.88 310 HIS A C 1
ATOM 2581 O O . HIS A 1 310 ? -14.496 -11.882 17.781 1.00 96.88 310 HIS A O 1
ATOM 2587 N N . LEU A 1 311 ? -15.379 -10.238 16.532 1.00 95.62 311 LEU A N 1
ATOM 2588 C CA . LEU A 1 311 ? -15.707 -9.362 17.652 1.00 95.62 311 LEU A CA 1
ATOM 2589 C C . LEU A 1 311 ? -16.670 -10.026 18.650 1.00 95.62 311 LEU A C 1
ATOM 2591 O O . LEU A 1 311 ? -16.546 -9.784 19.842 1.00 95.62 311 LEU A O 1
ATOM 2595 N N . LEU A 1 312 ? -17.609 -10.858 18.193 1.00 93.50 312 LEU A N 1
ATOM 2596 C CA . LEU A 1 312 ? -18.589 -11.507 19.070 1.00 93.50 312 LEU A CA 1
ATOM 2597 C C . LEU A 1 312 ? -18.075 -12.792 19.726 1.00 93.50 312 LEU A C 1
ATOM 2599 O O . LEU A 1 312 ? -18.387 -13.048 20.887 1.00 93.50 312 LEU A O 1
ATOM 2603 N N . GLU A 1 313 ? -17.332 -13.617 18.986 1.00 92.06 313 GLU A N 1
ATOM 2604 C CA . GLU A 1 313 ? -17.112 -15.021 19.360 1.00 92.06 313 GLU A CA 1
ATOM 2605 C C . GLU A 1 313 ? -15.638 -15.423 19.454 1.00 92.06 313 GLU A C 1
ATOM 2607 O O . GLU A 1 313 ? -15.319 -16.413 20.120 1.00 92.06 313 GLU A O 1
ATOM 2612 N N . ARG A 1 314 ? -14.723 -14.694 18.798 1.00 96.06 314 ARG A N 1
ATOM 2613 C CA . ARG A 1 314 ? -13.312 -15.111 18.680 1.00 96.06 314 ARG A CA 1
ATOM 2614 C C . ARG A 1 314 ? -12.320 -14.184 19.372 1.00 96.06 314 ARG A C 1
ATOM 2616 O O . ARG A 1 314 ? -11.264 -14.665 19.769 1.00 96.06 314 ARG A O 1
ATOM 2623 N N . SER A 1 315 ? -12.659 -12.910 19.548 1.00 97.88 315 SER A N 1
ATOM 2624 C CA . SER A 1 315 ? -11.813 -11.914 20.201 1.00 97.88 315 SER A CA 1
ATOM 2625 C C . SER A 1 315 ? -11.498 -12.331 21.631 1.00 97.88 315 SER A C 1
ATOM 2627 O O . SER A 1 315 ? -12.412 -12.530 22.437 1.00 97.88 315 SER A O 1
ATOM 2629 N N . THR A 1 316 ? -10.210 -12.411 21.973 1.00 97.31 316 THR A N 1
ATOM 2630 C CA . THR A 1 316 ? -9.783 -12.723 23.345 1.00 97.31 316 THR A CA 1
ATOM 2631 C C . THR A 1 316 ? -10.317 -11.672 24.320 1.00 97.31 316 THR A C 1
ATOM 2633 O O . THR A 1 316 ? -10.841 -12.005 25.380 1.00 97.31 316 THR A O 1
ATOM 2636 N N . LEU A 1 317 ? -10.291 -10.398 23.913 1.00 97.19 317 LEU A N 1
ATOM 2637 C CA . LEU A 1 317 ? -10.739 -9.267 24.728 1.00 97.19 317 LEU A CA 1
ATOM 2638 C C . LEU A 1 317 ? -12.233 -9.332 25.056 1.00 97.19 317 LEU A C 1
ATOM 2640 O O . LEU A 1 317 ? -12.630 -8.981 26.164 1.00 97.19 317 LEU A O 1
ATOM 2644 N N . VAL A 1 318 ? -13.061 -9.784 24.112 1.00 96.00 318 VAL A N 1
ATOM 2645 C CA . VAL A 1 318 ? -14.508 -9.907 24.340 1.00 96.00 318 VAL A CA 1
ATOM 2646 C C . VAL A 1 318 ? -14.837 -11.161 25.140 1.00 96.00 318 VAL A C 1
ATOM 2648 O O . VAL A 1 318 ? -15.613 -11.094 26.091 1.00 96.00 318 VAL A O 1
ATOM 2651 N N . LYS A 1 319 ? -14.202 -12.294 24.822 1.00 96.12 319 LYS A N 1
ATOM 2652 C CA . LYS A 1 319 ? -14.421 -13.562 25.537 1.00 96.12 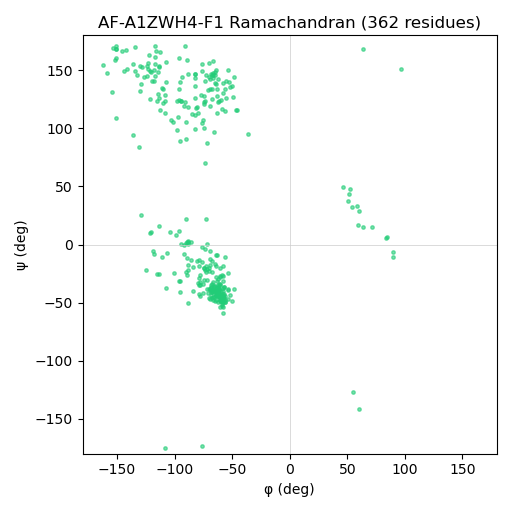319 LYS A CA 1
ATOM 2653 C C . LYS A 1 319 ? -14.050 -13.488 27.014 1.00 96.12 319 LYS A C 1
ATOM 2655 O O . LYS A 1 319 ? -14.699 -14.133 27.832 1.00 96.12 319 LYS A O 1
ATOM 2660 N N . GLU A 1 320 ? -13.025 -12.713 27.348 1.00 94.81 320 GLU A N 1
ATOM 2661 C CA . GLU A 1 320 ? -12.574 -12.512 28.727 1.00 94.81 320 GLU A CA 1
ATOM 2662 C C . GLU A 1 320 ? -13.275 -11.336 29.430 1.00 94.81 320 GLU A C 1
ATOM 2664 O O . GLU A 1 320 ? -12.970 -11.032 30.579 1.00 94.81 320 GLU A O 1
ATOM 2669 N N . GLY A 1 321 ? -14.227 -10.666 28.767 1.00 93.75 321 GLY A N 1
ATOM 2670 C CA . GLY A 1 321 ? -14.979 -9.547 29.348 1.00 93.75 321 GLY A CA 1
ATOM 2671 C C . GLY A 1 321 ? -14.163 -8.262 29.533 1.00 93.75 321 GLY A C 1
ATOM 2672 O O . GLY A 1 321 ? -14.593 -7.353 30.244 1.00 93.75 321 GLY A O 1
ATOM 2673 N N . LEU A 1 322 ? -12.997 -8.166 28.890 1.00 95.50 322 LEU A N 1
ATOM 2674 C CA . LEU A 1 322 ? -12.113 -6.999 28.934 1.00 95.50 322 LEU A CA 1
ATOM 2675 C C . LEU A 1 322 ? -12.657 -5.854 28.074 1.00 95.50 322 LEU A C 1
ATOM 2677 O O . LEU A 1 322 ? -12.494 -4.689 28.433 1.00 95.50 322 LEU A O 1
ATOM 2681 N N . ILE A 1 323 ? -13.313 -6.174 26.955 1.00 96.50 323 ILE A N 1
ATOM 2682 C CA . ILE A 1 323 ? -14.019 -5.217 26.095 1.00 96.50 323 ILE A CA 1
ATOM 2683 C C . ILE A 1 323 ? -15.433 -5.719 25.821 1.00 96.50 323 ILE A C 1
ATOM 2685 O O . ILE A 1 323 ? -15.637 -6.893 25.534 1.00 96.50 323 ILE A O 1
ATOM 2689 N N . GLY A 1 324 ? -16.412 -4.816 25.856 1.00 95.19 324 GLY A N 1
ATOM 2690 C CA . GLY A 1 324 ? -17.787 -5.100 25.450 1.00 95.19 324 GLY A CA 1
ATOM 2691 C C . GLY A 1 324 ? -18.341 -4.064 24.475 1.00 95.19 324 GLY A C 1
ATOM 2692 O O . GLY A 1 324 ? -17.943 -2.898 24.499 1.00 95.19 324 GLY A O 1
ATOM 2693 N N . VAL A 1 325 ? -19.301 -4.490 23.648 1.00 95.94 325 VAL A N 1
ATOM 2694 C CA . VAL A 1 325 ? -20.190 -3.599 22.885 1.00 95.94 325 VAL A CA 1
ATOM 2695 C C . VAL A 1 325 ? -21.417 -3.332 23.756 1.00 95.94 325 VAL A C 1
ATOM 2697 O O . VAL A 1 325 ? -22.247 -4.218 23.951 1.00 95.94 325 VAL A O 1
ATOM 2700 N N . VAL A 1 326 ? -21.517 -2.134 24.332 1.00 93.62 326 VAL A N 1
ATOM 2701 C CA . VAL A 1 326 ? -22.544 -1.803 25.337 1.00 93.62 326 VAL A CA 1
ATOM 2702 C C . VAL A 1 326 ? -23.401 -0.612 24.912 1.00 93.62 326 VAL A C 1
ATOM 2704 O O . VAL A 1 326 ? -23.021 0.170 24.047 1.00 93.62 326 VAL A O 1
ATOM 2707 N N . ASN A 1 327 ? -24.560 -0.435 25.550 1.00 89.12 327 ASN A N 1
ATOM 2708 C CA . ASN A 1 327 ? -25.440 0.727 25.359 1.00 89.12 327 ASN A CA 1
ATOM 2709 C C . ASN A 1 327 ? -25.964 0.941 23.921 1.00 89.12 327 ASN A C 1
ATOM 2711 O O . ASN A 1 327 ? -26.250 2.080 23.555 1.00 89.12 327 ASN A O 1
ATOM 2715 N N . ALA A 1 328 ? -26.120 -0.118 23.118 1.00 91.19 328 ALA A N 1
ATOM 2716 C CA . ALA A 1 328 ? -26.919 -0.037 21.890 1.00 91.19 328 ALA A CA 1
ATOM 2717 C C . ALA A 1 328 ? -28.386 0.262 22.252 1.00 91.19 328 ALA A C 1
ATOM 2719 O O . ALA A 1 328 ? -28.928 -0.348 23.182 1.00 91.19 328 ALA A O 1
ATOM 2720 N N . LEU A 1 329 ? -29.029 1.212 21.564 1.00 89.94 329 LEU A N 1
ATOM 2721 C CA . LEU A 1 329 ? -30.413 1.573 21.879 1.00 89.94 329 LEU A CA 1
ATOM 2722 C C . LEU A 1 329 ? -31.395 0.510 21.353 1.00 89.94 329 LEU A C 1
ATOM 2724 O O . LEU A 1 329 ? -31.142 -0.122 20.325 1.00 89.94 329 LEU A O 1
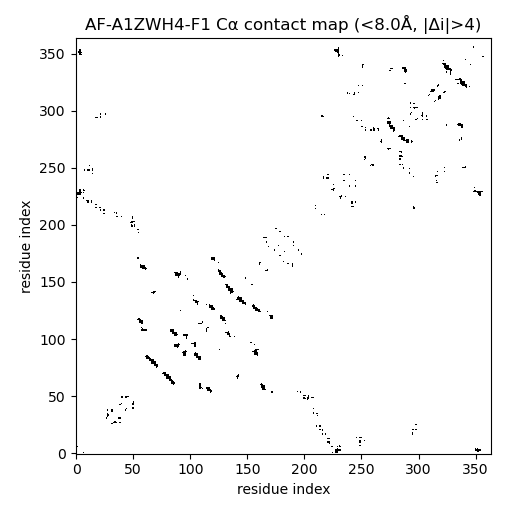ATOM 2728 N N . PRO A 1 330 ? -32.548 0.304 22.019 1.00 91.69 330 PRO A N 1
ATOM 2729 C CA . PRO A 1 330 ? -33.575 -0.603 21.518 1.00 91.69 330 PRO A CA 1
ATOM 2730 C C . PRO A 1 330 ? -34.013 -0.243 20.092 1.00 91.69 330 PRO A C 1
ATOM 2732 O O . PRO A 1 330 ? -34.422 0.886 19.830 1.00 91.69 330 PRO A O 1
ATOM 2735 N N . GLY A 1 331 ? -33.958 -1.221 19.186 1.00 93.44 331 GLY A N 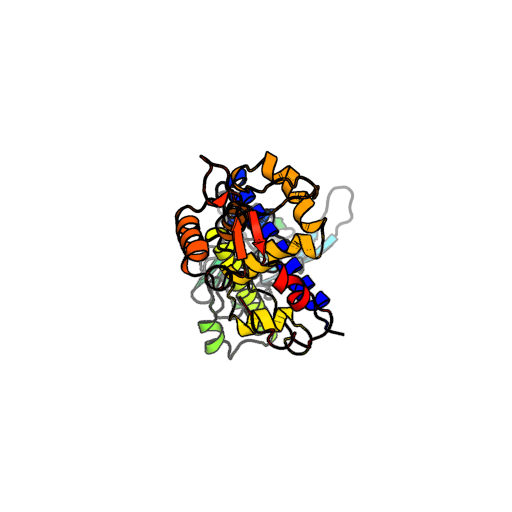1
ATOM 2736 C CA . GLY A 1 331 ? -34.295 -1.042 17.770 1.00 93.44 331 GLY A CA 1
ATOM 2737 C C . GLY A 1 331 ? -33.123 -0.621 16.875 1.00 93.44 331 GLY A C 1
ATOM 2738 O O . GLY A 1 331 ? -33.289 -0.610 15.658 1.00 93.44 331 GLY A O 1
ATOM 2739 N N . GLU A 1 332 ? -31.948 -0.328 17.439 1.00 92.81 332 GLU A N 1
ATOM 2740 C CA . GLU A 1 332 ? -30.726 -0.070 16.672 1.00 92.81 332 GLU A CA 1
ATOM 2741 C C . GLU A 1 332 ? -29.928 -1.358 16.400 1.00 92.81 332 GLU A C 1
ATOM 2743 O O . GLU A 1 332 ? -30.076 -2.355 17.118 1.00 92.81 332 GLU A O 1
ATOM 2748 N N . PRO A 1 333 ? -29.057 -1.364 15.372 1.00 92.94 333 PRO A N 1
ATOM 2749 C CA . PRO A 1 333 ? -28.099 -2.443 15.174 1.00 92.94 333 PRO A CA 1
ATOM 2750 C C . PRO A 1 333 ? -27.220 -2.660 16.412 1.00 92.94 333 PRO A C 1
ATOM 2752 O O . PRO A 1 333 ? -26.740 -1.711 17.024 1.00 92.94 333 PRO A O 1
ATOM 2755 N N . PHE A 1 334 ? -26.933 -3.921 16.743 1.00 94.19 334 PHE A N 1
ATOM 2756 C CA . PHE A 1 334 ? -26.117 -4.278 17.911 1.00 94.19 334 PHE A CA 1
ATOM 2757 C C . PHE A 1 334 ? -24.764 -3.540 17.952 1.00 94.19 334 PHE A C 1
ATOM 2759 O O . PHE A 1 334 ? -24.367 -3.007 18.987 1.00 94.19 334 PHE A O 1
ATOM 2766 N N . PHE A 1 335 ? -24.076 -3.450 16.809 1.00 96.38 335 PHE A N 1
ATOM 2767 C CA . PHE A 1 335 ? -22.759 -2.813 16.710 1.00 96.38 335 PHE A CA 1
ATOM 2768 C C . PHE A 1 335 ? -22.789 -1.279 16.796 1.00 96.38 335 PHE A C 1
ATOM 2770 O O . PHE A 1 335 ? -21.729 -0.664 16.880 1.00 96.38 335 PHE A O 1
ATOM 2777 N N . SER A 1 336 ? -23.967 -0.652 16.868 1.00 95.69 336 SER A N 1
ATOM 2778 C CA . SER A 1 336 ? -24.095 0.767 17.230 1.00 95.69 336 SER A CA 1
ATOM 2779 C C . SER A 1 336 ? -23.740 1.034 18.701 1.00 95.69 336 SER A C 1
ATOM 2781 O O . SER A 1 336 ? -23.531 2.185 19.079 1.00 95.69 336 SER A O 1
ATOM 2783 N N . GLY A 1 337 ? -23.621 -0.011 19.532 1.00 95.94 337 GLY A N 1
ATOM 2784 C CA . GLY A 1 337 ? -23.140 0.103 20.908 1.00 95.94 337 GLY A CA 1
ATOM 2785 C C . GLY A 1 337 ? -21.685 0.578 21.008 1.00 95.94 337 GLY A C 1
ATOM 2786 O O . GLY A 1 337 ? -20.853 0.310 20.136 1.00 95.94 337 GLY A O 1
ATOM 2787 N N . ILE A 1 338 ? -21.368 1.280 22.097 1.00 96.19 338 ILE A N 1
ATOM 2788 C CA . ILE A 1 338 ? -20.025 1.792 22.387 1.00 96.19 338 ILE A CA 1
ATOM 2789 C C . ILE A 1 338 ? -19.069 0.648 22.728 1.00 96.19 338 ILE A C 1
ATOM 2791 O O . ILE A 1 338 ? -19.453 -0.303 23.409 1.00 96.19 338 ILE A O 1
ATOM 2795 N N . LEU A 1 339 ? -17.814 0.773 22.303 1.00 96.94 339 LEU A N 1
ATOM 2796 C CA . LEU A 1 339 ? -16.735 -0.095 22.762 1.00 96.94 339 LEU A CA 1
ATOM 2797 C C . LEU A 1 339 ? -16.273 0.387 24.134 1.00 96.94 339 LEU A C 1
ATOM 2799 O O . LEU A 1 339 ? -15.739 1.490 24.267 1.00 96.94 339 LEU A O 1
ATOM 2803 N N . ALA A 1 340 ? -16.505 -0.428 25.157 1.00 93.50 340 ALA A N 1
ATOM 2804 C CA . ALA A 1 340 ? -16.140 -0.122 26.532 1.00 93.50 340 ALA A CA 1
ATOM 2805 C C . ALA A 1 340 ? -15.086 -1.110 27.031 1.00 93.50 340 ALA A C 1
ATOM 2807 O O . ALA A 1 340 ? -15.319 -2.315 27.019 1.00 93.50 340 ALA A O 1
ATOM 2808 N N . PHE A 1 341 ? -13.948 -0.587 27.490 1.00 93.88 341 PHE A N 1
ATOM 2809 C CA . PHE A 1 341 ? -12.940 -1.369 28.206 1.00 93.88 341 PHE A CA 1
ATOM 2810 C C . PHE A 1 341 ? -13.330 -1.501 29.682 1.00 93.88 341 PHE A C 1
ATOM 2812 O O . PHE A 1 341 ? -13.843 -0.542 30.268 1.00 93.88 341 PHE A O 1
ATOM 2819 N N . HIS A 1 342 ? -13.067 -2.658 30.288 1.00 92.50 342 HIS A N 1
ATOM 2820 C CA . HIS A 1 342 ? -13.407 -2.934 31.680 1.00 92.50 342 HIS A CA 1
ATOM 2821 C C . HIS A 1 342 ? -12.728 -1.916 32.624 1.00 92.50 342 HIS A C 1
ATOM 2823 O O . HIS A 1 342 ? -11.494 -1.880 32.689 1.00 92.50 342 HIS A O 1
ATOM 2829 N N . PRO A 1 343 ? -13.484 -1.087 33.376 1.00 86.56 343 PRO A N 1
ATOM 2830 C CA . PRO A 1 343 ? -12.921 0.042 34.122 1.00 86.56 343 PRO A CA 1
ATOM 2831 C C . PRO A 1 343 ? -11.827 -0.334 35.126 1.00 86.56 343 PRO A C 1
ATOM 2833 O O . PRO A 1 343 ? -10.850 0.398 35.266 1.00 86.56 343 PRO A O 1
ATOM 2836 N N . GLU A 1 344 ? -11.950 -1.486 35.789 1.00 88.12 344 GLU A N 1
ATOM 2837 C CA . GLU A 1 344 ? -10.979 -1.945 36.797 1.00 88.12 344 GLU A CA 1
ATOM 2838 C C . GLU A 1 344 ? -9.627 -2.351 36.198 1.00 88.12 344 GLU A C 1
ATOM 2840 O O . GLU A 1 344 ? -8.618 -2.353 36.896 1.00 88.12 344 GLU A O 1
ATOM 2845 N N . GLN A 1 345 ? -9.587 -2.651 34.898 1.00 87.69 345 GLN A N 1
ATOM 2846 C CA . GLN A 1 345 ? -8.366 -3.062 34.206 1.00 87.69 345 GLN A CA 1
ATOM 2847 C C . GLN A 1 345 ? -7.574 -1.856 33.668 1.00 87.69 345 GLN A C 1
ATOM 2849 O O . GLN A 1 345 ? -6.380 -1.967 33.388 1.00 87.69 345 GLN A O 1
ATOM 2854 N N . ILE A 1 346 ? -8.204 -0.675 33.556 1.00 87.69 346 ILE A N 1
ATOM 2855 C CA . ILE A 1 346 ? -7.568 0.543 33.020 1.00 87.69 346 ILE A CA 1
ATOM 2856 C C . ILE A 1 346 ? -6.324 0.955 33.829 1.00 87.69 346 ILE A C 1
ATOM 2858 O O . ILE A 1 346 ? -5.287 1.196 33.206 1.00 87.69 346 ILE A O 1
ATOM 2862 N N . PRO A 1 347 ? -6.354 1.034 35.178 1.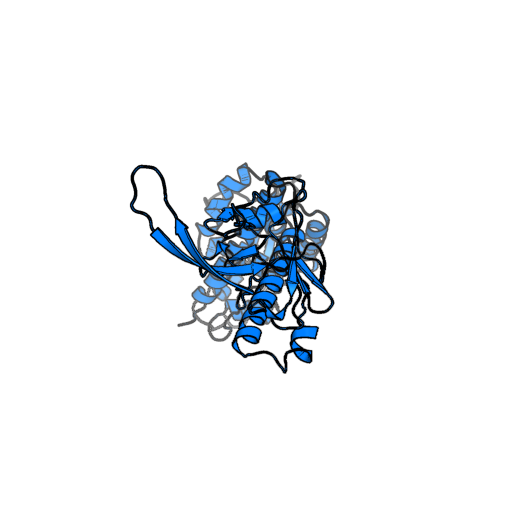00 88.06 347 PRO A N 1
ATOM 2863 C CA . PRO A 1 347 ? -5.187 1.466 35.946 1.00 88.06 347 PRO A CA 1
ATOM 2864 C C . PRO A 1 347 ? -3.973 0.551 35.760 1.00 88.06 347 PRO A C 1
ATOM 2866 O O . PRO A 1 347 ? -2.855 1.047 35.637 1.00 88.06 347 PRO A O 1
ATOM 2869 N N . ALA A 1 348 ? -4.191 -0.767 35.698 1.00 87.38 348 ALA A N 1
ATOM 2870 C CA . ALA A 1 348 ? -3.127 -1.744 35.479 1.00 87.38 348 ALA A CA 1
ATOM 2871 C C . ALA A 1 348 ? -2.521 -1.594 34.076 1.00 87.38 348 ALA A C 1
ATOM 2873 O O . ALA A 1 348 ? -1.304 -1.481 33.932 1.00 87.38 348 ALA A O 1
ATOM 2874 N N . LEU A 1 349 ? -3.376 -1.498 33.052 1.00 90.00 349 LEU A N 1
ATOM 2875 C CA . LEU A 1 349 ? -2.957 -1.368 31.657 1.00 90.00 349 LEU A CA 1
ATOM 2876 C C . LEU A 1 349 ? -2.178 -0.069 31.395 1.00 90.00 349 LEU A C 1
ATOM 2878 O O . LEU A 1 349 ? -1.186 -0.070 30.663 1.00 90.00 349 LEU A O 1
ATOM 2882 N N . LEU A 1 350 ? -2.620 1.045 31.988 1.00 89.31 350 LEU A N 1
ATOM 2883 C CA . LEU A 1 350 ? -2.042 2.377 31.778 1.00 89.31 350 LEU A CA 1
ATOM 2884 C C . LEU A 1 350 ? -0.938 2.735 32.786 1.00 89.31 350 LEU A C 1
ATOM 2886 O O . LEU A 1 350 ? -0.352 3.815 32.688 1.00 89.31 350 LEU A O 1
ATOM 2890 N N . SER A 1 351 ? -0.619 1.842 33.731 1.00 84.88 351 SER A N 1
ATOM 2891 C CA . SER A 1 351 ? 0.391 2.084 34.764 1.00 84.88 351 SER A CA 1
ATOM 2892 C C . SER A 1 351 ? 1.749 2.445 34.144 1.00 84.88 351 SER A C 1
ATOM 2894 O O . SER A 1 351 ? 2.213 1.764 33.225 1.00 84.88 351 SER A O 1
ATOM 2896 N N . PRO A 1 352 ? 2.443 3.492 34.628 1.00 74.56 352 PRO A N 1
ATOM 2897 C CA . PRO A 1 352 ? 3.787 3.808 34.156 1.00 74.56 352 PRO A CA 1
ATOM 2898 C C . PRO A 1 352 ? 4.827 2.768 34.607 1.00 74.56 352 PRO A C 1
ATOM 2900 O O . PRO A 1 352 ? 5.903 2.714 34.012 1.00 74.56 352 PRO A O 1
ATOM 2903 N N . ASN A 1 353 ? 4.511 1.952 35.625 1.00 66.50 353 ASN A N 1
ATOM 2904 C CA . ASN A 1 353 ? 5.406 0.955 36.209 1.00 66.50 353 ASN A CA 1
ATOM 2905 C C . ASN A 1 353 ? 4.995 -0.480 35.825 1.00 66.50 353 ASN A C 1
ATOM 2907 O O . ASN A 1 353 ? 3.806 -0.790 35.873 1.00 66.50 353 ASN A O 1
ATOM 2911 N N . PRO A 1 354 ? 5.962 -1.369 35.528 1.00 58.47 354 PRO A N 1
ATOM 2912 C CA . PRO A 1 354 ? 5.727 -2.756 35.110 1.00 58.47 354 PRO A CA 1
ATOM 2913 C C . PRO A 1 354 ? 5.229 -3.705 36.214 1.00 58.47 354 PRO A C 1
ATOM 2915 O O . PRO A 1 354 ? 5.036 -4.886 35.947 1.00 58.47 354 PRO A O 1
ATOM 2918 N N . SER A 1 355 ? 5.031 -3.242 37.450 1.00 54.44 355 SER A N 1
ATOM 2919 C CA . SER A 1 355 ? 4.470 -4.071 38.519 1.00 54.44 355 SER A CA 1
ATOM 2920 C C . SER A 1 355 ? 2.961 -4.258 38.319 1.00 54.44 355 SER A C 1
ATOM 2922 O O . SER A 1 355 ? 2.181 -3.329 38.530 1.00 54.44 355 SER A O 1
ATOM 2924 N N . LEU A 1 356 ? 2.566 -5.469 37.915 1.00 46.81 356 LEU A N 1
ATOM 2925 C CA . LEU A 1 356 ? 1.179 -5.945 37.929 1.00 46.81 356 LEU A CA 1
ATOM 2926 C C . LEU A 1 356 ? 0.571 -5.751 39.334 1.00 46.81 356 LEU A C 1
ATOM 2928 O O . LEU A 1 356 ? 1.264 -6.003 40.324 1.00 46.81 356 LEU A O 1
ATOM 2932 N N . PRO A 1 357 ? -0.702 -5.334 39.460 1.00 42.62 357 PRO A N 1
ATOM 2933 C CA . PRO A 1 357 ? -1.413 -5.515 40.713 1.00 42.62 357 PRO A CA 1
ATOM 2934 C C . PRO A 1 357 ? -1.497 -7.017 41.002 1.00 42.62 357 PRO A C 1
ATOM 2936 O O . PRO A 1 357 ? -1.977 -7.785 40.168 1.00 42.62 357 PRO A O 1
ATOM 2939 N N . ASP A 1 358 ? -0.996 -7.426 42.170 1.00 40.19 358 ASP A N 1
ATOM 2940 C CA . ASP A 1 358 ? -1.190 -8.774 42.700 1.00 40.19 358 ASP A CA 1
ATOM 2941 C C . ASP A 1 358 ? -2.678 -9.126 42.644 1.00 40.19 358 ASP A C 1
ATOM 2943 O O . ASP A 1 358 ? -3.522 -8.300 42.995 1.00 40.19 358 ASP A O 1
ATOM 2947 N N . ASN A 1 359 ? -2.968 -10.352 42.205 1.00 45.50 359 ASN A N 1
ATOM 2948 C CA . ASN A 1 359 ? -4.288 -10.973 42.163 1.00 45.50 359 ASN A CA 1
ATOM 2949 C C . ASN A 1 359 ? -5.154 -10.563 43.368 1.00 45.50 359 ASN A C 1
ATOM 2951 O O . ASN A 1 359 ? -5.098 -11.186 44.431 1.00 45.50 359 ASN A O 1
ATOM 295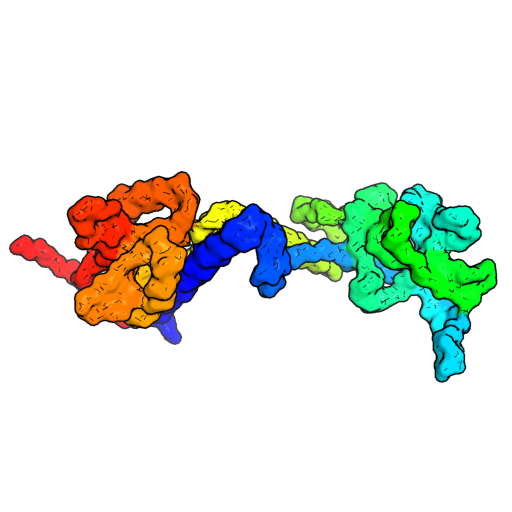5 N N . ALA A 1 360 ? -5.995 -9.544 43.197 1.00 32.16 360 ALA A N 1
ATOM 2956 C CA . ALA A 1 360 ? -7.070 -9.277 44.128 1.00 32.16 360 ALA A CA 1
ATOM 2957 C C . ALA A 1 360 ? -8.133 -10.339 43.855 1.00 32.16 360 ALA A C 1
ATOM 2959 O O . ALA A 1 360 ? -8.870 -10.271 42.873 1.00 32.16 360 ALA A O 1
ATOM 2960 N N . GLN A 1 361 ? -8.145 -11.370 44.698 1.00 31.94 361 GLN A N 1
ATOM 2961 C CA . GLN A 1 361 ? -9.248 -12.314 44.788 1.00 31.94 361 GLN A CA 1
ATOM 2962 C C . GLN A 1 361 ? -10.561 -11.528 44.820 1.00 31.94 361 GLN A C 1
ATOM 2964 O O . GLN A 1 361 ? -10.815 -10.765 45.751 1.00 31.94 361 GLN A O 1
ATOM 2969 N N . LEU A 1 362 ? -11.380 -11.715 43.787 1.00 28.08 362 LEU A N 1
ATOM 2970 C CA . LEU A 1 362 ? -12.756 -11.249 43.762 1.00 28.08 362 LEU A CA 1
ATOM 2971 C C . LEU A 1 362 ? -13.523 -12.029 44.836 1.00 28.08 362 LEU A C 1
ATOM 2973 O O . LEU A 1 362 ? -13.925 -13.173 44.631 1.00 28.08 362 LEU A O 1
ATOM 2977 N N . THR A 1 363 ? -13.676 -11.428 46.011 1.00 29.12 363 THR A N 1
ATOM 2978 C CA . THR A 1 363 ? -14.752 -11.789 46.937 1.00 29.12 363 THR A CA 1
ATOM 2979 C C . THR A 1 363 ? -16.060 -11.225 46.387 1.00 29.12 363 THR A C 1
ATOM 2981 O O . THR A 1 363 ? -16.141 -10.024 46.137 1.00 29.12 363 THR A O 1
ATOM 2984 N N . TYR A 1 364 ? -17.021 -12.130 46.169 1.00 36.72 364 TYR A N 1
ATOM 2985 C CA . TYR A 1 364 ? -18.377 -11.900 45.657 1.00 36.72 364 TYR A CA 1
ATOM 2986 C C . TYR A 1 364 ? -19.199 -10.889 46.457 1.00 36.72 364 TYR A C 1
ATOM 2988 O O . TYR A 1 364 ? -19.048 -10.862 47.703 1.00 36.72 364 TYR A O 1
#

Sequence (364 aa):
MSNNIHQIFKELNWLAELFNYRWEFLYCNESYKDRVSEYIGTHQSGRNGANYKPLKFNLVRHDFEHTIDRKESYTHKAEIIHIQGAYVYSEPGTLYHPDDDPHPLFITIGDHPWDKIEIKEAKDGWFRFVKHYCTFTDTVKSDYKPVSSLSDKIKDAWLPIDYIDAPANYHPDFSWKEYKTGTEHWTEEQKKKVRENLQLKDKAAFWLKFYTEQDLRQVAPPPLDTQASPYAQFIEQHQLGVEDRALLALTIANQIRPDYLLPLIERARLHPDLGGASGRGFKGFIPTGETYLFLMAGRNTFLRGHLMEHLLERSTLVKEGLIGVVNALPGEPFFSGILAFHPEQIPALLSPNPSLPDNAQLTY

Nearest PDB structures (foldseek):
  7ztr-assembly1_A  TM=1.704E-01  e=6.638E+00  Bombyx mori

Secondary structure (DSSP, 8-state):
---HHHHHHHHHHHHHHHHHHHHHHHHIIIIITT-HHHHHHHHSTTSTTTS----EE-B---SEEEEEEE--TTTS--EEEEEEEEE-EEETTEE--STT-SSPPEEE---STTTPEEEEEEETTEEEE---EEEESSTT---EEEE-TTSTT---EEEEGGGBSS-TT--TT--HHHHHHS-TTS-HHHHHHHHHHHHHHHHHHHHHHHHHH--GGGSPPPP--GGG-HHHHHHHHTT--HHHHHHHHHHHHHHH-TTTTTTHHHHHHH-GGG--EE-SS--SEEPBHHHHHHHHHTT-HHHHHHHHHIIIII-HHHHTTSEEEE-PPTTS-GGGSEEEE-GGGHHHHH-SS--PPP------

Mean predicted aligned error: 8.58 Å

Solvent-accessible surface area (backbone atoms only — not comparable to full-atom values): 20721 Å² total; per-residue (Å²): 132,84,33,18,67,58,50,50,50,46,44,52,51,48,52,51,50,50,48,50,50,44,52,51,50,51,47,34,46,74,76,44,68,65,41,50,72,58,42,32,57,70,76,35,49,85,43,89,30,41,52,68,72,82,70,67,29,45,60,75,50,59,77,45,75,50,75,26,69,43,68,63,58,100,86,47,75,71,41,82,44,79,47,38,31,27,69,31,15,64,43,95,92,40,73,24,54,64,91,86,43,92,51,54,30,24,38,65,57,60,89,50,85,85,50,45,41,42,60,74,42,57,56,99,61,29,30,34,30,71,72,75,34,31,33,57,75,48,95,85,47,53,45,71,43,79,43,70,61,85,40,97,82,55,71,64,33,24,42,56,40,84,32,32,71,54,59,87,86,59,44,81,80,66,46,74,69,50,60,73,77,69,45,87,90,50,51,72,66,50,50,49,56,51,53,54,47,50,54,28,49,52,37,19,52,47,46,55,48,48,66,69,68,60,55,57,80,73,61,76,75,70,91,64,60,52,88,36,9,31,46,38,40,48,40,60,75,63,62,54,49,67,72,47,46,50,50,49,44,59,49,46,40,50,80,80,35,62,64,69,46,38,73,48,53,68,47,26,76,79,35,67,71,37,43,51,45,78,51,95,84,50,91,36,48,38,50,11,41,28,28,52,40,26,56,61,28,53,87,42,65,70,54,33,54,54,50,52,49,32,59,74,76,64,30,60,48,39,76,70,60,43,32,45,71,40,88,45,57,93,93,52,60,70,41,67,2,35,45,44,60,41,73,86,52,47,63,54,45,68,27,72,54,59,75,72,77,72,86,74,76,83,78,130

Radius of gyration: 31.18 Å; Cα contacts (8 Å, |Δi|>4): 560; chains: 1; bounding box: 66×54×96 Å

Foldseek 3Di:
DDWALNQLVLLLVLLVVLVVLLVLLVCCCVPVVLPLLVSLVPPVVVPQLQDADFFWWFQPDAPDKDWAQDDPDPPDHTDTDIWGKHFWAPDVPHFDDFPPDPWGKIQTGDDDPLNTWGFPFDDDQKTWTDHFIKTAPDPVSNDIDTDDPPPPRDDITMDGNVRIPADRPDHRPDAPVCLVVPCPPPDPVNNVSVVVSNVSVVSNVVSSVCSNVSASLPSDRDDGDLVRHLQNVVCVVLVDGPLQSSLVSLQCVCVSPVCSQQVCVVVCVVPVQLAFDADPPRRGTFGWLSVSLCSRPNPPPVSSVVSVCCCDPNHSCVVVVQWDQDDDDPPGDSRSGGIHGDPVCVCSRSPRGSDGDPDPPDDD

pLDDT: mean 88.07, std 12.73, range [28.08, 98.62]